Protein AF-A0A9D3UXB5-F1 (afdb_monomer)

InterPro domains:
  IPR025452 Domain of unknown function DUF4218 [PF13960] (138-201)

Mean predicted aligned error: 5.41 Å

Nearest PDB structures (foldseek):
  5vpn-assembly2_E  TM=5.772E-01  e=2.869E+00  Escherichia coli K-1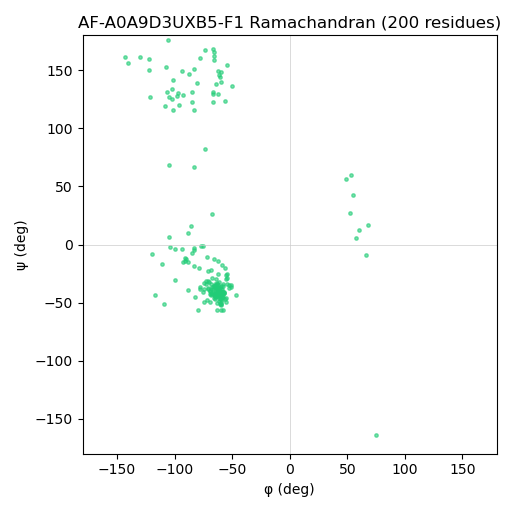2

pLDDT: mean 87.91, std 8.34, range [36.38, 96.06]

Solvent-accessible surface area (backbone atoms only — not comparable to full-atom values): 11378 Å² total; per-residue (Å²): 100,69,42,61,35,49,40,38,50,43,51,52,18,34,31,59,62,35,87,96,46,40,34,83,44,72,65,47,24,48,51,32,50,76,70,72,45,65,75,80,47,34,60,40,77,42,98,82,77,45,78,46,73,51,85,51,83,66,52,48,53,75,67,33,37,50,52,30,41,46,51,50,39,73,57,82,73,63,85,92,71,64,72,75,55,34,82,28,46,37,76,90,77,49,44,78,45,91,72,52,64,64,47,30,50,50,32,44,49,62,41,48,53,62,36,40,64,88,40,54,46,70,72,60,48,53,46,49,41,51,51,15,52,46,52,44,56,51,59,25,90,71,74,54,67,74,56,32,54,54,42,33,54,49,36,47,54,43,51,57,54,43,64,75,72,51,54,76,65,58,64,41,73,56,52,60,50,55,50,50,45,30,58,49,33,65,76,69,41,44,39,74,83,76,26,62,59,79,69,62,71,110

Sequence (202 aa):
MRIEKNVCKNIIGTILNVDRKLKDNLQSRLDLVDMGIRRDLHSQVLPNRKYRLPPSIFAMSKKEKDVFCTVLKDRKVPDAYASNISHCVSLKDRRLYSLKSHDYYILMQDLLPVALRCCMSKKVMSCIIELSNIMKAICGKVLNVEELEKVQDRATLTLCNLEKIFPPSFFTIMVHLLIHLPHEAKLGGPIFYQWMYHIERC

Radius of gyration: 17.79 Å; Cα contacts (8 Å, |Δi|>4): 257; chains: 1; bounding box: 45×31×53 Å

Secondary structure (DSSP, 8-state):
--HHHHHHHHHHHHHTT-TTT-S--HHHHHHHHHTT--GGGPPEEPTTS-EEPPPPTTPPPHHHHHHHHHHHHH----TTTS--GGGGEETTTTEE-S--HHHHHHIIIIIHHHHHTTTS-HHHHHHHHHHHHHHHHHT-SS--HHHHHHHHHHHHHHHHHHTTTS-GGG--HHHHGGGGHHHHHHHH--GGGTSGGGTTT-

Structure (mmCIF, N/CA/C/O backbone):
data_AF-A0A9D3UXB5-F1
#
_entry.id   AF-A0A9D3UXB5-F1
#
loop_
_atom_site.group_PDB
_atom_site.id
_atom_site.type_symbol
_atom_site.label_atom_id
_atom_site.label_alt_id
_atom_site.label_comp_id
_atom_site.label_asym_id
_atom_site.label_entity_id
_atom_site.label_seq_id
_atom_site.pdbx_PDB_ins_code
_atom_site.Cartn_x
_atom_site.Cartn_y
_atom_site.Cartn_z
_atom_site.occupancy
_atom_site.B_iso_or_equiv
_atom_site.auth_seq_id
_atom_site.auth_comp_id
_atom_site.auth_asym_id
_atom_site.auth_atom_id
_atom_site.pdbx_PDB_model_num
ATOM 1 N N . MET A 1 1 ? -4.586 -8.772 13.911 1.00 59.69 1 MET A N 1
ATOM 2 C CA . MET A 1 1 ? -4.555 -9.707 12.769 1.00 59.69 1 MET A CA 1
ATOM 3 C C . MET A 1 1 ? -3.461 -9.294 11.785 1.00 59.69 1 MET A C 1
ATOM 5 O O . MET A 1 1 ? -3.275 -8.108 11.560 1.00 59.69 1 MET A O 1
ATOM 9 N N . ARG A 1 2 ? -2.705 -10.237 11.198 1.00 73.81 2 ARG A N 1
ATOM 10 C CA . ARG A 1 2 ? -1.572 -9.931 10.288 1.00 73.81 2 ARG A CA 1
ATOM 11 C C . ARG A 1 2 ? -1.992 -9.479 8.875 1.00 73.81 2 ARG A C 1
ATOM 13 O O . ARG A 1 2 ? -1.113 -9.194 8.065 1.00 73.81 2 ARG A O 1
ATOM 20 N N . ILE A 1 3 ? -3.293 -9.415 8.574 1.00 85.75 3 ILE A N 1
ATOM 21 C CA . ILE A 1 3 ? -3.820 -9.117 7.232 1.00 85.75 3 ILE A CA 1
ATOM 22 C C . ILE A 1 3 ? -3.416 -7.716 6.774 1.00 85.75 3 ILE A C 1
ATOM 24 O O . ILE A 1 3 ? -2.723 -7.603 5.769 1.00 85.75 3 ILE A O 1
ATOM 28 N N . GLU A 1 4 ? -3.746 -6.669 7.534 1.00 85.88 4 GLU A N 1
ATOM 29 C CA . GLU A 1 4 ? -3.418 -5.277 7.183 1.00 85.88 4 GLU A CA 1
ATOM 30 C C . GLU A 1 4 ? -1.919 -5.088 6.935 1.00 85.88 4 GLU A C 1
ATOM 32 O O . GLU A 1 4 ? -1.500 -4.552 5.909 1.00 85.88 4 GLU A O 1
ATOM 37 N N . LYS A 1 5 ? -1.095 -5.632 7.835 1.00 88.81 5 LYS A N 1
ATOM 38 C CA . LYS A 1 5 ? 0.362 -5.655 7.688 1.00 88.81 5 LYS A CA 1
ATOM 39 C C . LYS A 1 5 ? 0.791 -6.319 6.383 1.00 88.81 5 LYS A C 1
ATOM 41 O O . LYS A 1 5 ? 1.664 -5.796 5.693 1.00 88.81 5 LYS A O 1
ATOM 46 N N . ASN A 1 6 ? 0.229 -7.480 6.057 1.00 90.25 6 ASN A N 1
ATOM 47 C CA . ASN A 1 6 ? 0.581 -8.223 4.851 1.00 90.25 6 ASN A CA 1
ATOM 48 C C . ASN A 1 6 ? 0.135 -7.485 3.586 1.00 90.25 6 ASN A C 1
ATOM 50 O O . ASN A 1 6 ? 0.925 -7.382 2.651 1.00 90.25 6 ASN A O 1
ATOM 54 N N . VAL A 1 7 ? -1.070 -6.916 3.580 1.00 91.94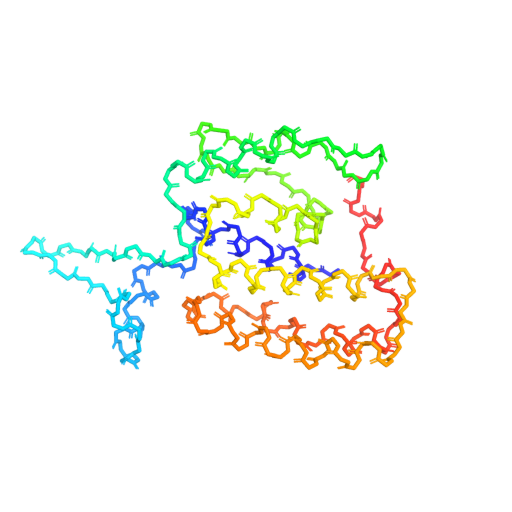 7 VAL A N 1
ATOM 55 C CA . VAL A 1 7 ? -1.599 -6.094 2.483 1.00 91.94 7 VAL A CA 1
ATOM 56 C C . VAL A 1 7 ? -0.720 -4.865 2.266 1.00 91.94 7 VAL A C 1
ATOM 58 O O . VAL A 1 7 ? -0.232 -4.650 1.158 1.00 91.94 7 VAL A O 1
ATOM 61 N N . CYS A 1 8 ? -0.423 -4.107 3.324 1.00 92.31 8 CYS A N 1
ATOM 62 C CA . CYS A 1 8 ? 0.425 -2.919 3.243 1.00 92.31 8 CYS A CA 1
ATOM 63 C C . CYS A 1 8 ? 1.844 -3.272 2.761 1.00 92.31 8 CYS A C 1
ATOM 65 O O . CYS A 1 8 ? 2.379 -2.631 1.855 1.00 92.31 8 CYS A O 1
ATOM 67 N N . LYS A 1 9 ? 2.439 -4.357 3.283 1.00 91.06 9 LYS A N 1
ATOM 68 C CA . LYS A 1 9 ? 3.722 -4.893 2.791 1.00 91.06 9 LYS A CA 1
ATOM 69 C C . LYS A 1 9 ? 3.682 -5.238 1.308 1.00 91.06 9 LYS A C 1
ATOM 71 O O . LYS A 1 9 ? 4.661 -4.984 0.610 1.00 91.06 9 LYS A O 1
ATOM 76 N N . ASN A 1 10 ? 2.587 -5.833 0.848 1.00 91.88 10 ASN A N 1
ATOM 77 C CA . ASN A 1 10 ? 2.415 -6.255 -0.534 1.00 91.88 10 ASN A CA 1
ATOM 78 C C . ASN A 1 10 ? 2.301 -5.050 -1.479 1.00 91.88 10 ASN A C 1
ATOM 80 O O . ASN A 1 10 ? 2.974 -5.007 -2.510 1.00 91.88 10 ASN A O 1
ATOM 84 N N . ILE A 1 11 ? 1.529 -4.031 -1.081 1.00 92.44 11 ILE A N 1
ATOM 85 C CA . ILE A 1 11 ? 1.421 -2.751 -1.794 1.00 92.44 11 ILE A CA 1
ATOM 86 C C . ILE A 1 11 ? 2.795 -2.091 -1.883 1.00 92.44 11 ILE A C 1
ATOM 88 O O . ILE A 1 11 ? 3.290 -1.869 -2.985 1.00 92.44 11 ILE A O 1
ATOM 92 N N . ILE A 1 12 ? 3.455 -1.862 -0.742 1.00 91.88 12 ILE A N 1
ATOM 93 C CA . ILE A 1 12 ? 4.769 -1.206 -0.674 1.00 91.88 12 ILE A CA 1
ATOM 94 C C . ILE A 1 12 ? 5.813 -1.978 -1.491 1.00 91.88 12 ILE A C 1
ATOM 96 O O . ILE A 1 12 ? 6.560 -1.378 -2.261 1.00 91.88 12 ILE A O 1
ATOM 100 N N . GLY A 1 13 ? 5.859 -3.307 -1.358 1.00 90.69 13 GLY A N 1
ATOM 101 C CA . GLY A 1 13 ? 6.790 -4.161 -2.099 1.00 90.69 13 GLY A CA 1
ATOM 102 C C . GLY A 1 13 ? 6.599 -4.078 -3.613 1.00 90.69 13 GLY A C 1
ATOM 103 O O . GLY A 1 13 ? 7.585 -4.055 -4.352 1.00 90.69 13 GLY A O 1
ATOM 104 N N . THR A 1 14 ? 5.346 -3.970 -4.059 1.00 90.31 14 THR A N 1
ATOM 105 C CA . THR A 1 14 ? 4.985 -3.864 -5.476 1.00 90.31 14 THR A CA 1
ATOM 106 C C . THR A 1 14 ? 5.297 -2.474 -6.035 1.00 90.31 14 THR A C 1
ATOM 108 O O . THR A 1 14 ? 5.994 -2.375 -7.041 1.00 90.31 14 THR A O 1
ATOM 111 N N . ILE A 1 15 ? 4.885 -1.392 -5.365 1.00 90.50 15 ILE A N 1
ATOM 112 C CA . ILE A 1 15 ? 5.072 -0.018 -5.876 1.00 90.50 15 ILE A CA 1
ATOM 113 C C . ILE A 1 15 ? 6.532 0.462 -5.813 1.00 90.50 15 ILE A C 1
ATOM 115 O O . ILE A 1 15 ? 6.993 1.184 -6.700 1.00 90.50 15 ILE A O 1
ATOM 119 N N . LEU A 1 16 ? 7.296 0.035 -4.795 1.00 88.25 16 LEU A N 1
ATOM 120 C CA . LEU A 1 16 ? 8.728 0.340 -4.673 1.00 88.25 16 LEU A CA 1
ATOM 121 C C . LEU A 1 16 ? 9.611 -0.613 -5.485 1.00 88.25 16 LEU A C 1
ATOM 123 O O . LEU A 1 16 ? 10.822 -0.389 -5.550 1.00 88.25 16 LEU A O 1
ATOM 127 N N . ASN A 1 17 ? 9.038 -1.639 -6.119 1.00 83.62 17 ASN A N 1
ATOM 128 C CA . ASN A 1 17 ? 9.766 -2.678 -6.846 1.00 83.62 17 ASN A CA 1
ATOM 129 C C . ASN A 1 17 ? 10.930 -3.251 -6.008 1.00 83.62 17 ASN A C 1
ATOM 131 O O . ASN A 1 17 ? 12.107 -3.130 -6.359 1.00 83.62 17 ASN A O 1
ATOM 135 N N . VAL A 1 18 ? 10.601 -3.760 -4.817 1.00 79.94 18 VAL A N 1
ATOM 136 C CA . VAL A 1 18 ? 11.586 -4.330 -3.888 1.00 79.94 18 VAL A CA 1
ATOM 137 C C . VAL A 1 18 ? 11.831 -5.785 -4.254 1.00 79.94 18 VAL A C 1
ATOM 139 O O . VAL A 1 18 ? 10.896 -6.588 -4.233 1.00 79.94 18 VAL A O 1
ATOM 142 N N . ASP A 1 19 ? 13.089 -6.131 -4.524 1.00 65.00 19 ASP A N 1
ATOM 143 C CA . ASP A 1 19 ? 13.489 -7.494 -4.888 1.00 65.00 19 ASP A CA 1
ATOM 144 C C . ASP A 1 19 ? 12.930 -8.526 -3.902 1.00 65.00 19 ASP A C 1
ATOM 146 O O . ASP A 1 19 ? 12.939 -8.320 -2.685 1.00 65.00 19 ASP A O 1
ATOM 150 N N . ARG A 1 20 ? 12.416 -9.640 -4.443 1.00 69.00 20 ARG A N 1
ATOM 151 C CA . ARG A 1 20 ? 11.744 -10.744 -3.722 1.00 69.00 20 ARG A CA 1
ATOM 152 C C . ARG A 1 20 ? 10.400 -10.408 -3.058 1.00 69.00 20 ARG A C 1
ATOM 154 O O . ARG A 1 20 ? 9.725 -11.322 -2.597 1.00 69.00 20 ARG A O 1
ATOM 161 N N . LYS A 1 21 ? 9.992 -9.137 -3.004 1.00 75.44 21 LYS A N 1
ATOM 162 C CA . LYS A 1 21 ? 8.686 -8.705 -2.463 1.00 75.44 21 LYS A CA 1
ATOM 163 C C . LYS A 1 21 ? 7.740 -8.167 -3.532 1.00 75.44 21 LYS A C 1
ATOM 165 O O . LYS A 1 21 ? 6.545 -8.058 -3.270 1.00 75.44 21 LYS A O 1
ATOM 170 N N . LEU A 1 22 ? 8.263 -7.831 -4.708 1.00 82.69 22 LEU A N 1
ATOM 171 C CA . LEU A 1 22 ? 7.463 -7.390 -5.838 1.00 82.69 22 LEU A CA 1
ATOM 172 C C . LEU A 1 22 ? 6.535 -8.510 -6.327 1.00 82.69 22 LEU A C 1
ATOM 174 O O . LEU A 1 22 ? 6.928 -9.673 -6.437 1.00 82.69 22 LEU A O 1
ATOM 178 N N . LYS A 1 23 ? 5.294 -8.146 -6.637 1.00 86.31 23 LYS A N 1
ATOM 179 C CA . LYS A 1 23 ? 4.338 -9.050 -7.286 1.00 86.31 23 LYS A CA 1
ATOM 180 C C . LYS A 1 23 ? 4.336 -8.908 -8.801 1.00 86.31 23 LYS A C 1
ATOM 182 O O . LYS A 1 23 ? 3.688 -9.681 -9.486 1.00 86.31 23 LYS A O 1
ATOM 187 N N . ASP A 1 24 ? 5.100 -7.968 -9.331 1.00 86.94 24 ASP A N 1
ATOM 188 C CA . ASP A 1 24 ? 5.181 -7.680 -10.756 1.00 86.94 24 ASP A CA 1
ATOM 189 C C . ASP A 1 24 ? 6.483 -8.211 -11.380 1.00 86.94 24 ASP A C 1
ATOM 191 O O . ASP A 1 24 ? 7.398 -7.451 -11.688 1.00 86.94 24 ASP A O 1
ATOM 195 N N . ASN A 1 25 ? 6.620 -9.536 -11.449 1.00 89.19 25 ASN A N 1
ATOM 196 C CA . ASN A 1 25 ? 7.833 -10.214 -11.907 1.00 89.19 25 ASN A CA 1
ATOM 197 C C . ASN A 1 25 ? 7.647 -10.795 -13.319 1.00 89.19 25 ASN A C 1
ATOM 199 O O . ASN A 1 25 ? 6.571 -10.716 -13.901 1.00 89.19 25 ASN A O 1
ATOM 203 N N . LEU A 1 26 ? 8.703 -11.380 -13.895 1.00 89.19 26 LEU A N 1
ATOM 204 C CA . LEU A 1 26 ? 8.612 -11.956 -15.241 1.00 89.19 26 LEU A CA 1
ATOM 205 C C . LEU A 1 26 ? 7.504 -13.013 -15.340 1.00 89.19 26 LEU A C 1
ATOM 207 O O . LEU A 1 26 ? 6.755 -12.987 -16.308 1.00 89.19 26 LEU A O 1
ATOM 211 N N . GLN A 1 27 ? 7.367 -13.883 -14.335 1.00 90.12 27 GLN A N 1
ATOM 212 C CA . GLN A 1 27 ? 6.334 -14.918 -14.334 1.00 90.12 27 GLN A CA 1
ATOM 213 C C . GLN A 1 27 ? 4.937 -14.300 -14.376 1.00 90.12 27 GLN A C 1
ATOM 215 O O . GLN A 1 27 ? 4.159 -14.635 -15.256 1.00 90.12 27 GLN A O 1
ATOM 220 N N . SER A 1 28 ? 4.654 -13.314 -13.521 1.00 90.38 28 SER A N 1
ATOM 221 C CA . SER A 1 28 ? 3.346 -12.663 -13.524 1.00 90.38 28 SER A CA 1
ATOM 222 C C . SER A 1 28 ? 3.063 -11.922 -14.829 1.00 90.38 28 SER A C 1
ATOM 224 O O . SER A 1 28 ? 1.910 -11.826 -15.232 1.00 90.38 28 SER A O 1
ATOM 226 N N . ARG A 1 29 ? 4.091 -11.420 -15.527 1.00 91.38 29 ARG A N 1
ATOM 227 C CA . ARG A 1 29 ? 3.944 -10.820 -16.863 1.00 91.38 29 ARG A CA 1
ATOM 228 C C . ARG A 1 29 ? 3.722 -11.861 -17.963 1.00 91.38 29 ARG A C 1
ATOM 230 O O . ARG A 1 29 ? 3.004 -11.550 -18.907 1.00 91.38 29 ARG A O 1
ATOM 237 N N . LEU A 1 30 ? 4.298 -13.058 -17.848 1.00 91.06 30 LEU A N 1
ATOM 238 C CA . LEU A 1 30 ? 4.018 -14.183 -18.746 1.00 91.06 30 LEU A CA 1
ATOM 239 C C . LEU A 1 30 ? 2.598 -14.715 -18.537 1.00 91.06 30 LEU A C 1
ATOM 241 O O . LEU A 1 30 ? 1.899 -14.945 -19.517 1.00 91.06 30 LEU A O 1
ATOM 245 N N . ASP A 1 31 ? 2.134 -14.795 -17.289 1.00 93.00 31 ASP A N 1
ATOM 246 C CA . ASP A 1 31 ? 0.754 -15.180 -16.979 1.00 93.00 31 ASP A CA 1
ATOM 247 C C . ASP A 1 31 ? -0.246 -14.196 -17.627 1.00 93.00 31 ASP A C 1
ATOM 249 O O . ASP A 1 31 ? -1.262 -14.605 -18.179 1.00 93.00 31 ASP A O 1
ATOM 253 N N . LEU A 1 32 ? 0.059 -12.887 -17.657 1.00 92.44 32 LEU A N 1
ATOM 254 C CA . LEU A 1 32 ? -0.770 -11.900 -18.376 1.00 92.44 32 LEU A CA 1
ATOM 255 C C . LEU A 1 32 ? -0.821 -12.145 -19.895 1.00 92.44 32 LEU A C 1
ATOM 257 O O . LEU A 1 32 ? -1.838 -11.835 -20.523 1.00 92.44 32 LEU A O 1
ATOM 261 N N . VAL A 1 33 ? 0.266 -12.654 -20.486 1.00 92.38 33 VAL A N 1
ATOM 262 C CA . VAL A 1 33 ? 0.322 -13.017 -21.912 1.00 92.38 33 VAL A CA 1
ATOM 263 C C . VAL A 1 33 ? -0.554 -14.235 -22.172 1.00 92.38 33 VAL A C 1
ATOM 265 O O . VAL A 1 33 ? -1.393 -14.179 -23.068 1.00 92.38 33 VAL A O 1
ATOM 268 N N . ASP A 1 34 ? -0.400 -15.283 -21.362 1.00 93.44 34 ASP A N 1
ATOM 269 C CA . ASP A 1 34 ? -1.170 -16.529 -21.458 1.00 93.44 34 ASP A CA 1
ATOM 270 C C . ASP A 1 34 ? -2.679 -16.281 -21.300 1.00 93.44 34 ASP A C 1
ATOM 272 O O . ASP A 1 34 ? -3.491 -16.725 -22.108 1.00 93.44 34 ASP A O 1
ATOM 276 N N . MET A 1 35 ? -3.055 -15.437 -20.336 1.00 92.50 35 MET A N 1
ATOM 277 C CA . MET A 1 35 ? -4.444 -15.025 -20.114 1.00 92.50 35 MET A CA 1
ATOM 278 C C . MET A 1 35 ? -4.990 -14.063 -21.187 1.00 92.50 35 MET A C 1
ATOM 280 O O . MET A 1 35 ? -6.180 -13.750 -21.180 1.00 92.50 35 MET A O 1
ATOM 284 N N . GLY A 1 36 ? -4.149 -13.522 -22.075 1.00 92.12 36 GLY A N 1
ATOM 285 C CA . GLY A 1 36 ? -4.571 -12.599 -23.135 1.00 92.12 36 GLY A CA 1
ATOM 286 C C . GLY A 1 36 ? -5.063 -11.223 -22.655 1.00 92.12 36 GLY A C 1
ATOM 287 O O . GLY A 1 36 ? -5.693 -10.491 -23.425 1.00 92.12 36 GLY A O 1
ATOM 288 N N . ILE A 1 37 ? -4.767 -10.834 -21.410 1.00 91.75 37 ILE A N 1
ATOM 289 C CA . ILE A 1 37 ? -5.222 -9.577 -20.788 1.00 91.75 37 ILE A CA 1
ATOM 290 C C . ILE A 1 37 ? -4.074 -8.569 -20.641 1.00 91.75 37 ILE A C 1
ATOM 292 O O . ILE A 1 37 ? -2.921 -8.949 -20.485 1.00 91.75 37 ILE A O 1
ATOM 296 N N . ARG A 1 38 ? -4.386 -7.263 -20.640 1.00 88.56 38 ARG A N 1
ATOM 297 C CA . ARG A 1 38 ? -3.420 -6.166 -20.376 1.00 88.56 38 ARG A CA 1
ATOM 298 C C . ARG A 1 38 ? -2.169 -6.205 -21.259 1.00 88.56 38 ARG A C 1
ATOM 300 O O . ARG A 1 38 ? -1.035 -6.292 -20.783 1.00 88.56 38 ARG A O 1
ATOM 307 N N . ARG A 1 39 ? -2.401 -6.118 -22.569 1.00 88.50 39 ARG A N 1
ATOM 308 C CA . ARG A 1 39 ? -1.361 -6.159 -23.612 1.00 88.50 39 ARG A CA 1
ATOM 309 C C . ARG A 1 39 ? -0.259 -5.113 -23.415 1.00 88.50 39 ARG A C 1
ATOM 311 O O . ARG A 1 39 ? 0.885 -5.344 -23.785 1.00 88.50 39 ARG A O 1
ATOM 318 N N . ASP A 1 40 ? -0.587 -3.989 -22.787 1.00 89.25 40 ASP A N 1
ATOM 319 C CA . ASP A 1 40 ? 0.337 -2.919 -22.405 1.00 89.25 40 ASP A CA 1
ATOM 320 C C . ASP A 1 40 ? 1.421 -3.365 -21.407 1.00 89.25 40 ASP A C 1
ATOM 322 O O . ASP A 1 40 ? 2.514 -2.798 -21.383 1.00 89.25 40 ASP A O 1
ATOM 326 N N . LEU A 1 41 ? 1.151 -4.407 -20.615 1.00 90.56 41 LEU A N 1
ATOM 327 C CA . LEU A 1 41 ? 2.083 -4.962 -19.635 1.00 90.56 41 LEU A CA 1
ATOM 328 C C . LEU A 1 41 ? 2.812 -6.218 -20.131 1.00 90.56 41 LEU A C 1
ATOM 330 O O . LEU A 1 41 ? 3.678 -6.721 -19.415 1.00 90.56 41 LEU A O 1
ATOM 334 N N . HIS A 1 42 ? 2.515 -6.734 -21.322 1.00 91.88 42 HIS A N 1
ATOM 335 C CA . HIS A 1 42 ? 3.119 -7.975 -21.819 1.00 91.88 42 HIS A CA 1
ATOM 336 C C . HIS A 1 42 ? 4.647 -7.884 -21.911 1.00 91.88 42 HIS A C 1
ATOM 338 O O . HIS A 1 42 ? 5.214 -6.861 -22.304 1.00 91.88 42 HIS A O 1
ATOM 344 N N . SER A 1 43 ? 5.334 -8.964 -21.530 1.00 89.25 43 SER A N 1
ATOM 345 C CA . SER A 1 43 ? 6.792 -9.033 -21.639 1.00 89.25 43 SER A CA 1
ATOM 346 C C . SER A 1 43 ? 7.221 -9.033 -23.105 1.00 89.25 43 SER A C 1
ATOM 348 O O . SER A 1 43 ? 6.721 -9.826 -23.898 1.00 89.25 43 SER A O 1
ATOM 350 N N . GLN A 1 44 ? 8.186 -8.186 -23.456 1.00 87.38 44 GLN A N 1
ATOM 351 C CA . GLN A 1 44 ? 8.725 -8.096 -24.813 1.00 87.38 44 GLN A CA 1
ATOM 352 C C . GLN A 1 44 ? 10.017 -8.905 -24.914 1.00 87.38 44 GLN A C 1
ATOM 354 O O . GLN A 1 44 ? 10.938 -8.703 -24.119 1.00 87.38 44 GLN A O 1
ATOM 359 N N . VAL A 1 45 ? 10.107 -9.796 -25.900 1.00 86.19 45 VAL A N 1
ATOM 360 C CA . VAL A 1 45 ? 11.348 -10.517 -26.206 1.00 86.19 45 VAL A CA 1
ATOM 361 C C . VAL A 1 45 ? 12.216 -9.621 -27.084 1.00 86.19 45 VAL A C 1
ATOM 363 O O . VAL A 1 45 ? 11.833 -9.258 -28.193 1.00 86.19 45 VAL A O 1
ATOM 366 N N . LEU A 1 46 ? 13.379 -9.225 -26.573 1.00 85.81 46 LEU A N 1
ATOM 367 C CA . LEU A 1 46 ? 14.363 -8.454 -27.327 1.00 85.81 46 LEU A CA 1
ATOM 368 C C . LEU A 1 46 ? 15.144 -9.365 -28.296 1.00 85.81 46 LEU A C 1
ATOM 370 O O . LEU A 1 46 ? 15.243 -10.572 -28.055 1.00 85.81 46 LEU A O 1
ATOM 374 N N . PRO A 1 47 ? 15.799 -8.804 -29.335 1.00 81.19 47 PRO A N 1
ATOM 375 C CA . PRO A 1 47 ? 16.598 -9.578 -30.297 1.00 81.19 47 PRO A CA 1
ATOM 376 C C . PRO A 1 47 ? 17.690 -10.451 -29.656 1.00 81.19 47 PRO A C 1
ATOM 378 O O . PRO A 1 47 ? 18.079 -11.480 -30.195 1.00 81.19 47 PRO A O 1
ATOM 381 N N . ASN A 1 48 ? 18.159 -10.071 -28.465 1.00 84.88 48 ASN A N 1
ATOM 382 C CA . ASN A 1 48 ? 19.161 -10.796 -27.683 1.00 84.88 48 ASN A CA 1
ATOM 383 C C . ASN A 1 48 ? 18.577 -11.909 -26.784 1.00 84.88 48 ASN A C 1
ATOM 385 O O . ASN A 1 48 ? 19.254 -12.345 -25.853 1.00 84.88 48 ASN A O 1
ATOM 389 N N . ARG A 1 49 ? 17.324 -12.333 -27.010 1.00 81.19 49 ARG A N 1
ATOM 390 C CA . ARG A 1 49 ? 16.574 -13.309 -26.191 1.00 81.19 49 ARG A CA 1
ATOM 391 C C . ARG A 1 49 ? 16.360 -12.900 -24.726 1.00 81.19 49 ARG A C 1
ATOM 393 O O . ARG A 1 49 ? 15.947 -13.727 -23.917 1.00 81.19 49 ARG A O 1
ATOM 400 N N . LYS A 1 50 ? 16.614 -11.639 -24.355 1.00 84.44 50 LYS A N 1
ATOM 401 C CA . LYS A 1 50 ? 16.271 -11.119 -23.022 1.00 84.44 50 LYS A CA 1
ATOM 402 C C . LYS A 1 50 ? 14.845 -10.581 -23.011 1.00 84.44 50 LYS A C 1
ATOM 404 O O . LYS A 1 50 ? 14.384 -9.994 -23.987 1.00 84.44 50 LYS A O 1
ATOM 409 N N . TYR A 1 51 ? 14.177 -10.722 -21.873 1.00 84.50 51 TYR A N 1
ATOM 410 C CA . TYR A 1 51 ? 12.863 -10.130 -21.648 1.00 84.50 51 TYR A CA 1
ATOM 411 C C . TYR A 1 51 ? 12.996 -8.681 -21.179 1.00 84.50 51 TYR A C 1
ATOM 413 O O . TYR A 1 51 ? 13.731 -8.381 -20.236 1.00 84.50 51 TYR A O 1
ATOM 421 N N . ARG A 1 52 ? 12.247 -7.781 -21.814 1.00 85.69 52 ARG A N 1
ATOM 422 C CA . ARG A 1 52 ? 12.012 -6.415 -21.348 1.00 85.69 52 ARG A CA 1
ATOM 423 C C . ARG A 1 52 ? 10.599 -6.327 -20.787 1.00 85.69 52 ARG A C 1
ATOM 425 O O . ARG A 1 52 ? 9.638 -6.667 -21.470 1.00 85.69 52 ARG A O 1
ATOM 432 N N . LEU A 1 53 ? 10.479 -5.832 -19.558 1.00 87.69 53 LEU A N 1
ATOM 433 C CA . LEU A 1 53 ? 9.188 -5.573 -18.926 1.00 87.69 53 LEU A CA 1
ATOM 434 C C . LEU A 1 53 ? 8.809 -4.098 -19.122 1.00 87.69 53 LEU A C 1
ATOM 436 O O . LEU A 1 53 ? 9.563 -3.224 -18.680 1.00 87.69 53 LEU A O 1
ATOM 440 N N . PRO A 1 54 ? 7.678 -3.792 -19.783 1.00 87.50 54 PRO A N 1
ATOM 441 C CA . PRO A 1 54 ? 7.166 -2.430 -19.853 1.00 87.50 54 PRO A CA 1
ATOM 442 C C . PRO A 1 54 ? 6.860 -1.875 -18.452 1.00 87.50 54 PRO A C 1
ATOM 444 O O . PRO A 1 54 ? 6.404 -2.633 -17.581 1.00 87.50 54 PRO A O 1
ATOM 447 N N . PRO A 1 55 ? 7.085 -0.570 -18.213 1.00 86.00 55 PRO A N 1
ATOM 448 C CA . PRO A 1 55 ? 6.772 0.048 -16.931 1.00 86.00 55 PRO A CA 1
ATOM 449 C C . PRO A 1 55 ? 5.266 -0.026 -16.661 1.00 86.00 55 PRO A C 1
ATOM 451 O O . PRO A 1 55 ? 4.453 0.341 -17.504 1.00 86.00 55 PRO A O 1
ATOM 454 N N . SER A 1 56 ? 4.894 -0.501 -15.476 1.00 88.81 56 SER A N 1
ATOM 455 C CA . SER A 1 56 ? 3.501 -0.536 -15.032 1.00 88.81 56 SER A CA 1
ATOM 456 C C . SER A 1 56 ? 3.060 0.803 -14.449 1.00 88.81 56 SER A C 1
ATOM 458 O O . SER A 1 56 ? 3.843 1.470 -13.775 1.00 88.81 56 SER A O 1
ATOM 460 N N . ILE A 1 57 ? 1.769 1.125 -14.563 1.00 89.19 57 ILE A N 1
ATOM 461 C CA . ILE A 1 57 ? 1.156 2.342 -13.992 1.00 89.19 57 ILE A CA 1
ATOM 462 C C . ILE A 1 57 ? 1.290 2.476 -12.465 1.00 89.19 57 ILE A C 1
ATOM 464 O O . ILE A 1 57 ? 1.056 3.553 -11.916 1.00 89.19 57 ILE A O 1
ATOM 468 N N . PHE A 1 58 ? 1.603 1.373 -11.780 1.00 88.88 58 PHE A N 1
ATOM 469 C CA . PHE A 1 58 ? 1.757 1.298 -10.330 1.00 88.88 58 PHE A CA 1
ATOM 470 C C . PHE A 1 58 ? 3.223 1.224 -9.871 1.00 88.88 58 PHE A C 1
ATOM 472 O O . PHE A 1 58 ? 3.474 1.177 -8.670 1.00 88.88 58 PHE A O 1
ATOM 479 N N . ALA A 1 59 ? 4.196 1.197 -10.788 1.00 88.38 59 ALA A N 1
ATOM 480 C CA . ALA A 1 59 ? 5.611 1.187 -10.426 1.00 88.38 59 ALA A CA 1
ATOM 481 C C . ALA A 1 59 ? 6.152 2.617 -10.394 1.00 88.38 59 ALA A C 1
ATOM 483 O O . ALA A 1 59 ? 6.015 3.353 -11.367 1.00 88.38 59 ALA A O 1
ATOM 484 N N . MET A 1 60 ? 6.810 2.990 -9.296 1.00 90.00 60 MET A N 1
ATOM 485 C CA . MET A 1 60 ? 7.421 4.312 -9.172 1.00 90.00 60 MET A CA 1
ATOM 486 C C . MET A 1 60 ? 8.782 4.374 -9.875 1.00 90.00 60 MET A C 1
ATOM 488 O O . MET A 1 60 ? 9.622 3.472 -9.756 1.00 90.00 60 MET A O 1
ATOM 492 N N . SER A 1 61 ? 9.035 5.483 -10.560 1.00 90.50 61 SER A N 1
ATOM 493 C CA . SER A 1 61 ? 10.353 5.885 -11.045 1.00 90.50 61 SER A CA 1
ATOM 494 C C . SER A 1 61 ? 11.304 6.190 -9.883 1.00 90.50 61 SER A C 1
ATOM 496 O O . SER A 1 61 ? 10.895 6.367 -8.737 1.00 90.50 61 SER A O 1
ATOM 498 N N . LYS A 1 62 ? 12.611 6.288 -10.156 1.00 90.69 62 LYS A N 1
ATOM 499 C CA . LYS A 1 62 ? 13.603 6.612 -9.112 1.00 90.69 62 LYS A CA 1
ATOM 500 C C . LYS A 1 62 ? 13.295 7.942 -8.407 1.00 90.69 62 LYS A C 1
ATOM 502 O O . LYS A 1 62 ? 13.382 7.991 -7.188 1.00 90.69 62 LYS A O 1
ATOM 507 N N . LYS A 1 63 ? 12.877 8.965 -9.163 1.00 91.31 63 LYS A N 1
ATOM 508 C CA . LYS A 1 63 ? 12.517 10.287 -8.625 1.00 91.31 63 LYS A CA 1
ATOM 509 C C . LYS A 1 63 ? 11.282 10.213 -7.724 1.00 91.31 63 LYS A C 1
ATOM 511 O O . LYS A 1 63 ? 11.297 10.759 -6.631 1.00 91.31 63 LYS A O 1
ATOM 516 N N . GLU A 1 64 ? 10.245 9.492 -8.148 1.00 92.75 64 GLU A N 1
ATOM 517 C CA . GLU A 1 64 ? 9.027 9.305 -7.345 1.00 92.75 64 GLU A CA 1
ATOM 518 C C . GLU A 1 64 ? 9.315 8.526 -6.055 1.00 92.75 64 GLU A C 1
ATOM 520 O O . GLU A 1 64 ? 8.797 8.875 -5.000 1.00 92.75 64 GLU A O 1
ATOM 525 N N . LYS A 1 65 ? 10.211 7.529 -6.097 1.00 92.81 65 LYS A N 1
ATOM 526 C CA . LYS A 1 65 ? 10.668 6.835 -4.884 1.00 92.81 65 LYS A CA 1
ATOM 527 C C . LYS A 1 65 ? 11.408 7.767 -3.920 1.00 92.81 65 LYS A C 1
ATOM 529 O O . LYS A 1 65 ? 11.201 7.664 -2.715 1.00 92.81 65 LYS A O 1
ATOM 534 N N . ASP A 1 66 ? 12.248 8.664 -4.439 1.00 92.88 66 ASP A N 1
ATOM 535 C CA . ASP A 1 66 ? 12.976 9.645 -3.624 1.00 92.88 66 ASP A CA 1
ATOM 536 C C . ASP A 1 66 ? 12.002 10.616 -2.933 1.00 92.88 66 ASP A C 1
ATOM 538 O O . ASP A 1 66 ? 12.137 10.870 -1.735 1.00 92.88 66 ASP A O 1
ATOM 542 N N . VAL A 1 67 ? 10.965 11.079 -3.643 1.00 94.00 67 VAL A N 1
ATOM 543 C CA . VAL A 1 67 ? 9.886 11.902 -3.065 1.00 94.00 67 VAL A CA 1
ATOM 544 C C . VAL A 1 67 ? 9.110 11.117 -2.006 1.00 94.00 67 VAL A C 1
ATOM 546 O O . VAL A 1 67 ? 8.965 11.591 -0.881 1.00 94.00 67 VAL A O 1
ATOM 549 N N . PHE A 1 68 ? 8.671 9.896 -2.322 1.00 94.00 68 PHE A N 1
ATOM 550 C CA . PHE A 1 68 ? 7.936 9.031 -1.397 1.00 94.00 68 PHE A CA 1
ATOM 551 C C . PHE A 1 68 ? 8.702 8.800 -0.087 1.00 94.00 68 PHE A C 1
ATOM 553 O O . PHE A 1 68 ? 8.153 8.972 1.002 1.00 94.00 68 PHE A O 1
ATOM 560 N N . CYS A 1 69 ? 9.984 8.434 -0.177 1.00 93.62 69 CYS A N 1
ATOM 561 C CA . CYS A 1 69 ? 10.805 8.199 1.004 1.00 93.62 69 CYS A CA 1
ATOM 562 C C . CYS A 1 69 ? 11.078 9.496 1.779 1.00 93.62 69 CYS A C 1
ATOM 564 O O . CYS A 1 69 ? 11.048 9.468 3.005 1.00 93.62 69 CYS A O 1
ATOM 566 N N . THR A 1 70 ? 11.291 10.627 1.102 1.00 93.75 70 THR A N 1
ATOM 567 C CA . THR A 1 70 ? 11.468 11.931 1.766 1.00 93.75 70 THR A CA 1
ATOM 568 C C . THR A 1 70 ? 10.229 12.313 2.575 1.00 93.75 70 THR A C 1
ATOM 570 O O . THR A 1 70 ? 10.346 12.599 3.762 1.00 93.75 70 THR A O 1
ATOM 573 N N . VAL A 1 71 ? 9.028 12.187 1.995 1.00 93.25 71 VAL A N 1
ATOM 574 C CA . VAL A 1 71 ? 7.769 12.480 2.705 1.00 93.25 71 VAL A CA 1
ATOM 575 C C . VAL A 1 71 ? 7.622 11.626 3.965 1.00 93.25 71 VAL A C 1
ATOM 577 O O . VAL A 1 71 ? 7.235 12.139 5.010 1.00 93.25 71 VAL A O 1
ATOM 580 N N . LEU A 1 72 ? 7.950 10.332 3.897 1.00 92.31 72 LEU A N 1
ATOM 581 C CA . LEU A 1 72 ? 7.888 9.451 5.067 1.00 92.31 72 LEU A CA 1
ATOM 582 C C . LEU A 1 72 ? 8.971 9.752 6.109 1.00 92.31 72 LEU A C 1
ATOM 584 O O . LEU A 1 72 ? 8.730 9.556 7.300 1.00 92.31 72 LEU A O 1
ATOM 588 N N . LYS A 1 73 ? 10.150 10.202 5.673 1.00 92.25 73 LYS A N 1
ATOM 589 C CA . LYS A 1 73 ? 11.280 10.508 6.553 1.00 92.25 73 LYS A CA 1
ATOM 590 C C . LYS A 1 73 ? 11.084 11.815 7.318 1.00 92.25 73 LYS A C 1
ATOM 592 O O . LYS A 1 73 ? 11.408 11.867 8.500 1.00 92.25 73 LYS A O 1
ATOM 597 N N . ASP A 1 74 ? 10.514 12.822 6.668 1.00 91.44 74 ASP A N 1
ATOM 598 C CA . ASP A 1 74 ? 10.303 14.153 7.250 1.00 91.44 74 ASP A CA 1
ATOM 599 C C . ASP A 1 74 ? 9.007 14.241 8.070 1.00 91.44 74 ASP A C 1
ATOM 601 O O . ASP A 1 74 ? 8.740 15.236 8.750 1.00 91.44 74 ASP A O 1
ATOM 605 N N . ARG A 1 75 ? 8.180 13.190 8.031 1.00 86.50 75 ARG A N 1
ATOM 606 C CA . ARG A 1 75 ? 6.896 13.152 8.724 1.00 86.50 75 ARG A CA 1
ATOM 607 C C . ARG A 1 75 ? 7.085 13.149 10.240 1.00 86.50 75 ARG A C 1
ATOM 609 O O . ARG A 1 75 ? 7.644 12.216 10.811 1.00 86.50 75 ARG A O 1
ATOM 616 N N . LYS A 1 76 ? 6.482 14.135 10.904 1.00 85.25 76 LYS A N 1
ATOM 617 C CA . LYS A 1 76 ? 6.298 14.160 12.360 1.00 85.25 76 LYS A CA 1
ATOM 618 C C . LYS A 1 76 ? 4.870 13.754 12.715 1.00 85.25 76 LYS A C 1
ATOM 620 O O . LYS A 1 76 ? 3.926 14.100 12.007 1.00 85.25 76 LYS A O 1
ATOM 625 N N . VAL A 1 77 ? 4.720 13.002 13.799 1.00 84.56 77 VAL A N 1
ATOM 626 C CA . VAL A 1 77 ? 3.426 12.598 14.369 1.00 84.56 77 VAL A CA 1
ATOM 627 C C . VAL A 1 77 ? 3.320 13.056 15.816 1.00 84.56 77 VAL A C 1
ATOM 629 O O . VAL A 1 77 ? 4.361 13.294 16.430 1.00 84.56 77 VAL A O 1
ATOM 632 N N . PRO A 1 78 ? 2.097 13.158 16.369 1.00 85.81 78 PRO A N 1
ATOM 633 C CA . PRO A 1 78 ? 1.912 13.333 17.802 1.00 85.81 78 PRO A CA 1
ATOM 634 C C . PRO A 1 78 ? 2.629 12.246 18.605 1.00 85.81 78 PRO A C 1
ATOM 636 O O . PRO A 1 78 ? 2.827 11.125 18.123 1.00 85.81 78 PRO A O 1
ATOM 639 N N . ASP A 1 79 ? 2.977 12.578 19.844 1.00 80.00 79 ASP A N 1
ATOM 640 C CA . ASP A 1 79 ? 3.579 11.617 20.758 1.00 80.00 79 ASP A CA 1
ATOM 641 C C . ASP A 1 79 ? 2.650 10.411 20.999 1.00 80.00 79 ASP A C 1
ATOM 643 O O . ASP A 1 79 ? 1.424 10.521 20.910 1.00 80.00 79 ASP A O 1
ATOM 647 N N . ALA A 1 80 ? 3.243 9.238 21.229 1.00 81.62 80 ALA A N 1
ATOM 648 C CA . ALA A 1 80 ? 2.573 7.939 21.380 1.00 81.62 80 ALA A CA 1
ATOM 649 C C . ALA A 1 80 ? 1.689 7.468 20.197 1.00 81.62 80 ALA A C 1
ATOM 651 O O . ALA A 1 80 ? 1.043 6.417 20.286 1.00 81.62 80 ALA A O 1
ATOM 652 N N . TYR A 1 81 ? 1.661 8.193 19.073 1.00 82.56 81 TYR A N 1
ATOM 653 C CA . TYR A 1 81 ? 0.861 7.811 17.910 1.00 82.56 81 TYR A CA 1
ATOM 654 C C . TYR A 1 81 ? 1.544 6.710 17.081 1.00 82.56 81 TYR A C 1
ATOM 656 O O . TYR A 1 81 ? 0.971 5.634 16.908 1.00 82.56 81 TYR A O 1
ATOM 664 N N . ALA A 1 82 ? 2.777 6.938 16.613 1.00 83.81 82 ALA A N 1
ATOM 665 C CA . ALA A 1 82 ? 3.577 5.973 15.846 1.00 83.81 82 ALA A CA 1
ATOM 666 C C . ALA A 1 82 ? 4.984 5.827 16.431 1.00 83.81 82 ALA A C 1
ATOM 668 O O . ALA A 1 82 ? 5.460 6.727 17.121 1.00 83.81 82 ALA A O 1
ATOM 669 N N . SER A 1 83 ? 5.680 4.738 16.088 1.00 83.75 83 SER A N 1
ATOM 670 C CA . SER A 1 83 ? 7.131 4.711 16.273 1.00 83.75 83 SER A CA 1
ATOM 671 C C . SER A 1 83 ? 7.803 5.725 15.337 1.00 83.75 83 SER A C 1
ATOM 673 O O . SER A 1 83 ? 7.178 6.272 14.420 1.00 83.75 83 SER A O 1
ATOM 675 N N . ASN A 1 84 ? 9.090 5.992 15.553 1.00 86.12 84 ASN A N 1
ATOM 676 C CA . ASN A 1 84 ? 9.830 6.910 14.700 1.00 86.12 84 ASN A CA 1
ATOM 677 C C . ASN A 1 84 ? 10.141 6.273 13.326 1.00 86.12 84 ASN A C 1
ATOM 679 O O . ASN A 1 84 ? 11.243 5.780 13.079 1.00 86.12 84 ASN A O 1
ATOM 683 N N . ILE A 1 85 ? 9.154 6.330 12.421 1.00 86.88 85 ILE A N 1
ATOM 684 C CA . ILE A 1 85 ? 9.195 5.787 11.051 1.00 86.88 85 ILE A CA 1
ATOM 685 C C . ILE A 1 85 ? 10.383 6.342 10.251 1.00 86.88 85 ILE A C 1
ATOM 687 O O . ILE A 1 85 ? 10.879 5.657 9.357 1.00 86.88 85 ILE A O 1
ATOM 691 N N . SER A 1 86 ? 10.892 7.534 10.583 1.00 88.12 86 SER A N 1
ATOM 692 C CA . SER A 1 86 ? 12.041 8.126 9.886 1.00 88.12 86 SER A CA 1
ATOM 693 C C . SER A 1 86 ? 13.291 7.235 9.931 1.00 88.12 86 SER A C 1
ATOM 695 O O . SER A 1 86 ? 14.010 7.147 8.934 1.00 88.12 86 SER A O 1
ATOM 697 N N . HIS A 1 87 ? 13.508 6.491 11.026 1.00 89.44 87 HIS A N 1
ATOM 698 C CA . HIS A 1 87 ? 14.616 5.531 11.147 1.00 89.44 87 HIS A CA 1
ATOM 699 C C . HIS A 1 87 ? 14.426 4.286 10.278 1.00 89.44 87 HIS A C 1
ATOM 701 O O . HIS A 1 87 ? 15.396 3.626 9.910 1.00 89.44 87 HIS A O 1
ATOM 707 N N . CYS A 1 88 ? 13.184 3.975 9.917 1.00 89.62 88 CYS A N 1
ATOM 708 C CA . CYS A 1 88 ? 12.840 2.856 9.054 1.00 89.62 88 CYS A CA 1
ATOM 709 C C . CYS A 1 88 ? 12.974 3.199 7.562 1.00 89.62 88 CYS A C 1
ATOM 711 O O . CYS A 1 88 ? 12.760 2.321 6.726 1.00 89.62 88 CYS A O 1
ATOM 713 N N . VAL A 1 89 ? 13.308 4.443 7.195 1.00 91.44 89 VAL A N 1
ATOM 714 C CA . VAL A 1 89 ? 13.355 4.896 5.797 1.00 91.44 89 VAL A CA 1
ATOM 715 C C . VAL A 1 89 ? 14.794 5.112 5.323 1.00 91.44 89 VAL A C 1
ATOM 717 O O . VAL A 1 89 ? 15.509 5.985 5.814 1.00 91.44 89 VAL A O 1
ATOM 720 N N . SER A 1 90 ? 15.208 4.374 4.288 1.00 91.62 90 SER A N 1
ATOM 721 C CA . SER A 1 90 ? 16.496 4.579 3.613 1.00 91.62 90 SER A CA 1
ATOM 722 C C . SER A 1 90 ? 16.309 5.335 2.300 1.00 91.62 90 SER A C 1
ATOM 724 O O . SER A 1 90 ? 15.718 4.811 1.354 1.00 91.62 90 SER A O 1
ATOM 726 N N . LEU A 1 91 ? 16.865 6.550 2.222 1.00 90.31 91 LEU A N 1
ATOM 727 C CA . LEU A 1 91 ? 16.923 7.334 0.979 1.00 90.31 91 LEU A CA 1
ATOM 728 C C . LEU A 1 91 ? 17.946 6.768 -0.014 1.00 90.31 91 LEU A C 1
ATOM 730 O O . LEU A 1 91 ? 17.737 6.849 -1.218 1.00 90.31 91 LEU A O 1
ATOM 734 N N . LYS A 1 92 ? 19.033 6.156 0.480 1.00 88.75 92 LYS A N 1
ATOM 735 C CA . LYS A 1 92 ? 20.059 5.541 -0.378 1.00 88.75 92 LYS A CA 1
ATOM 736 C C . LYS A 1 92 ? 19.486 4.342 -1.133 1.00 88.75 92 LYS A C 1
ATOM 738 O O . LYS A 1 92 ? 19.638 4.243 -2.348 1.00 88.75 92 LYS A O 1
ATOM 743 N N . ASP A 1 93 ? 18.764 3.482 -0.416 1.00 86.94 93 ASP A N 1
ATOM 744 C CA . ASP A 1 93 ? 18.212 2.249 -0.988 1.00 86.94 93 ASP A CA 1
ATOM 745 C C . ASP A 1 93 ? 16.800 2.426 -1.551 1.00 86.94 93 ASP A C 1
ATOM 747 O O . ASP A 1 93 ? 16.304 1.531 -2.237 1.00 86.94 93 ASP A O 1
ATOM 751 N N . ARG A 1 94 ? 16.143 3.561 -1.260 1.00 90.81 94 ARG A N 1
ATOM 752 C CA . ARG A 1 94 ? 14.744 3.859 -1.620 1.00 90.81 94 ARG A CA 1
ATOM 753 C C . ARG A 1 94 ? 13.774 2.793 -1.115 1.00 90.81 94 ARG A C 1
ATOM 755 O O . ARG A 1 94 ? 12.901 2.311 -1.843 1.00 90.81 94 ARG A O 1
ATOM 762 N N . ARG A 1 95 ? 13.994 2.350 0.123 1.00 89.06 95 ARG A N 1
ATOM 763 C CA . ARG A 1 95 ? 13.310 1.207 0.739 1.00 89.06 95 ARG A CA 1
ATOM 764 C C . ARG A 1 95 ? 12.987 1.490 2.198 1.00 89.06 95 ARG A C 1
ATOM 766 O O . ARG A 1 95 ? 13.634 2.306 2.854 1.00 89.06 95 ARG A O 1
ATOM 773 N N . LEU A 1 96 ? 11.975 0.776 2.684 1.00 90.31 96 LEU A N 1
ATOM 774 C CA . LEU A 1 96 ? 11.580 0.766 4.086 1.00 90.31 96 LEU A CA 1
ATOM 775 C C . LEU A 1 96 ? 12.097 -0.511 4.757 1.00 90.31 96 LEU A C 1
ATOM 777 O O . LEU A 1 96 ? 11.928 -1.612 4.218 1.00 90.31 96 LEU A O 1
ATOM 781 N N . TYR A 1 97 ? 12.689 -0.366 5.938 1.00 87.75 97 TYR A N 1
ATOM 782 C CA . TYR A 1 97 ? 13.290 -1.439 6.724 1.00 87.75 97 TYR A CA 1
ATOM 783 C C . TYR A 1 97 ? 12.658 -1.536 8.111 1.00 87.75 97 TYR A C 1
ATOM 785 O O . TYR A 1 97 ? 12.216 -0.542 8.672 1.00 87.75 97 TYR A O 1
ATOM 793 N N . SER A 1 98 ? 12.635 -2.751 8.661 1.00 86.06 98 SER A N 1
ATOM 794 C CA . SER A 1 98 ? 12.364 -3.016 10.084 1.00 86.06 98 SER A CA 1
ATOM 795 C C . SER A 1 98 ? 11.082 -2.406 10.677 1.00 86.06 98 SER A C 1
ATOM 797 O O . SER A 1 98 ? 11.011 -2.192 11.880 1.00 86.06 98 SER A O 1
ATOM 799 N N . LEU A 1 99 ? 10.050 -2.173 9.860 1.00 87.62 99 LEU A N 1
ATOM 800 C CA . LEU A 1 99 ? 8.744 -1.701 10.330 1.00 87.62 99 LEU A CA 1
ATOM 801 C C . LEU A 1 99 ? 8.044 -2.775 11.184 1.00 87.62 99 LEU A C 1
ATOM 803 O O . LEU A 1 99 ? 7.889 -3.929 10.747 1.00 87.62 99 LEU A O 1
ATOM 807 N N . LYS A 1 100 ? 7.576 -2.389 12.376 1.00 85.88 100 LYS A N 1
ATOM 808 C CA . LYS A 1 100 ? 6.720 -3.227 13.228 1.00 85.88 100 LYS A CA 1
ATOM 809 C C . LYS A 1 100 ? 5.302 -3.290 12.645 1.00 85.88 100 LYS A C 1
ATOM 811 O O . LYS A 1 100 ? 4.942 -2.550 11.732 1.00 85.88 100 LYS A O 1
ATOM 816 N N . SER A 1 101 ? 4.469 -4.212 13.137 1.00 84.50 101 SER A N 1
ATOM 817 C CA . SER A 1 101 ? 3.081 -4.345 12.654 1.00 84.50 101 SER A CA 1
ATOM 818 C C . SER A 1 101 ? 2.275 -3.056 12.831 1.00 84.50 101 SER A C 1
ATOM 820 O O . SER A 1 101 ? 1.555 -2.671 11.915 1.00 84.50 101 SER A O 1
ATOM 822 N N . HIS A 1 102 ? 2.444 -2.379 13.972 1.00 83.88 102 HIS A N 1
ATOM 823 C CA . HIS A 1 102 ? 1.795 -1.098 14.270 1.00 83.88 102 HIS A CA 1
ATOM 824 C C . HIS A 1 102 ? 2.188 0.003 13.273 1.00 83.88 102 HIS A C 1
ATOM 826 O O . HIS A 1 102 ? 1.348 0.790 12.847 1.00 83.88 102 HIS A O 1
ATOM 832 N N . ASP A 1 103 ? 3.437 0.020 12.804 1.00 88.00 103 ASP A N 1
ATOM 833 C CA . ASP A 1 103 ? 3.861 1.001 11.801 1.00 88.00 103 ASP A CA 1
ATOM 834 C C . ASP A 1 103 ? 3.178 0.760 10.454 1.00 88.00 103 ASP A C 1
ATOM 836 O O . ASP A 1 103 ? 2.811 1.713 9.773 1.00 88.00 103 ASP A O 1
ATOM 840 N N . TYR A 1 104 ? 2.959 -0.505 10.074 1.00 89.62 104 TYR A N 1
ATOM 841 C CA . TYR A 1 104 ? 2.212 -0.837 8.858 1.00 89.62 104 TYR A CA 1
ATOM 842 C C . TYR A 1 104 ? 0.743 -0.418 8.930 1.00 89.62 104 TYR A C 1
ATOM 844 O O . TYR A 1 104 ? 0.210 0.011 7.913 1.00 89.62 104 TYR A O 1
ATOM 852 N N . TYR A 1 105 ? 0.112 -0.501 10.102 1.00 87.12 105 TYR A N 1
ATOM 853 C CA . TYR A 1 105 ? -1.241 0.019 10.335 1.00 87.12 105 TYR A CA 1
ATOM 854 C C . TYR A 1 105 ? -1.296 1.528 10.064 1.00 87.12 105 TYR A C 1
ATOM 856 O O . TYR A 1 105 ? -2.069 2.004 9.234 1.00 87.12 105 TYR A O 1
ATOM 864 N N . ILE A 1 106 ? -0.387 2.287 10.683 1.00 89.38 106 ILE A N 1
ATOM 865 C CA . ILE A 1 106 ? -0.336 3.748 10.519 1.00 89.38 106 ILE A CA 1
ATOM 866 C C . ILE A 1 106 ? 0.018 4.123 9.085 1.00 89.38 106 ILE A C 1
ATOM 868 O O . ILE A 1 106 ? -0.500 5.102 8.538 1.00 89.38 106 ILE A O 1
ATOM 872 N N . LEU A 1 107 ? 0.898 3.334 8.464 1.00 92.06 107 LEU A N 1
ATOM 873 C CA . LEU A 1 107 ? 1.205 3.474 7.056 1.00 92.06 107 LEU A CA 1
ATOM 874 C C . LEU A 1 107 ? -0.053 3.321 6.216 1.00 92.06 107 LEU A C 1
ATOM 876 O O . LEU A 1 107 ? -0.395 4.235 5.477 1.00 92.06 107 LEU A O 1
ATOM 880 N N . MET A 1 108 ? -0.756 2.204 6.366 1.00 92.31 108 MET A N 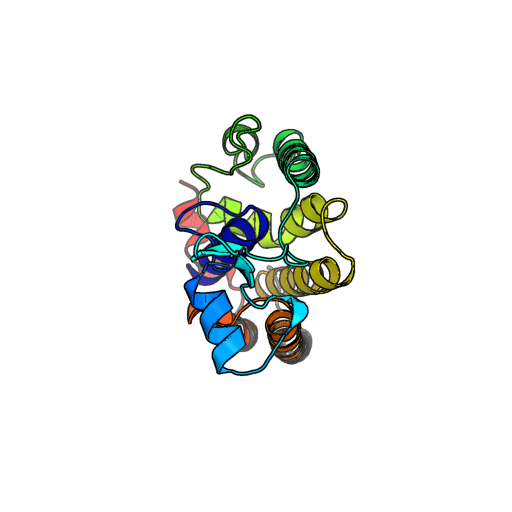1
ATOM 881 C CA . MET A 1 108 ? -1.912 1.873 5.551 1.00 92.31 108 MET A CA 1
ATOM 882 C C . MET A 1 108 ? -3.047 2.883 5.696 1.00 92.31 108 MET A C 1
ATOM 884 O O . MET A 1 108 ? -3.654 3.255 4.697 1.00 92.31 108 MET A O 1
ATOM 888 N N . GLN A 1 109 ? -3.324 3.345 6.909 1.00 90.88 109 GLN A N 1
ATOM 889 C CA . GLN A 1 109 ? -4.479 4.196 7.178 1.00 90.88 109 GLN A CA 1
ATOM 890 C C . GLN A 1 109 ? -4.219 5.663 6.856 1.00 90.88 109 GLN A C 1
ATOM 892 O O . GLN A 1 109 ? -5.055 6.320 6.232 1.00 90.88 109 GLN A O 1
ATOM 897 N N . ASP A 1 110 ? -3.066 6.190 7.264 1.00 90.12 110 ASP A N 1
ATOM 898 C CA . ASP A 1 110 ? -2.847 7.635 7.305 1.00 90.12 110 ASP A CA 1
ATOM 899 C C . ASP A 1 110 ? -1.746 8.108 6.368 1.00 90.12 110 ASP A C 1
ATOM 901 O O . ASP A 1 110 ? -1.905 9.115 5.680 1.00 90.12 110 ASP A O 1
ATOM 905 N N . LEU A 1 111 ? -0.623 7.399 6.319 1.00 92.25 111 LEU A N 1
ATOM 906 C CA . LEU A 1 111 ? 0.545 7.903 5.602 1.00 92.25 111 LEU A CA 1
ATOM 907 C C . LEU A 1 111 ? 0.601 7.551 4.137 1.00 92.25 111 LEU A C 1
ATOM 909 O O . LEU A 1 111 ? 1.085 8.353 3.346 1.00 92.25 111 LEU A O 1
ATOM 913 N N . LEU A 1 112 ? 0.200 6.337 3.783 1.00 92.50 112 LEU A N 1
ATOM 914 C CA . LEU A 1 112 ? 0.389 5.803 2.447 1.00 92.50 112 LEU A CA 1
ATOM 915 C C . LEU A 1 112 ? -0.345 6.661 1.402 1.00 92.50 112 LEU A C 1
ATOM 917 O O . LEU A 1 112 ? 0.300 7.036 0.420 1.00 92.50 112 LEU A O 1
ATOM 921 N N . PRO A 1 113 ? -1.605 7.099 1.622 1.00 92.50 113 PRO A N 1
ATOM 922 C CA . PRO A 1 113 ? -2.261 8.054 0.727 1.00 92.50 113 PRO A CA 1
ATOM 923 C C . PRO A 1 113 ? -1.524 9.389 0.590 1.00 92.50 113 PRO A C 1
ATOM 925 O O . PRO A 1 113 ? -1.466 9.958 -0.499 1.00 92.50 113 PRO A O 1
ATOM 928 N N . VAL A 1 114 ? -0.949 9.895 1.683 1.00 92.12 114 VAL A N 1
ATOM 929 C CA . VAL A 1 114 ? -0.241 11.183 1.697 1.00 92.12 114 VAL A CA 1
ATOM 930 C C . VAL A 1 114 ? 1.085 11.073 0.948 1.00 92.12 114 VAL A C 1
ATOM 932 O O . VAL A 1 114 ? 1.368 11.886 0.072 1.00 92.12 114 VAL A O 1
ATOM 935 N N . ALA A 1 115 ? 1.867 10.034 1.239 1.00 91.94 115 ALA A N 1
ATOM 936 C CA . ALA A 1 115 ? 3.178 9.805 0.646 1.00 91.94 115 ALA A CA 1
ATOM 937 C C . ALA A 1 115 ? 3.108 9.481 -0.854 1.00 91.94 115 ALA A C 1
ATOM 939 O O . ALA A 1 115 ? 4.037 9.796 -1.597 1.00 91.94 115 ALA A O 1
ATOM 940 N N . LEU A 1 116 ? 2.012 8.872 -1.319 1.00 91.50 116 LEU A N 1
ATOM 941 C CA . LEU A 1 116 ? 1.844 8.517 -2.730 1.00 91.50 116 LEU A CA 1
ATOM 942 C C . LEU A 1 116 ? 1.181 9.610 -3.575 1.00 91.50 116 LEU A C 1
ATOM 944 O O . LEU A 1 116 ? 1.249 9.536 -4.802 1.00 91.50 116 LEU A O 1
ATOM 948 N N . ARG A 1 117 ? 0.600 10.646 -2.954 1.00 88.25 117 ARG A N 1
ATOM 949 C CA . ARG A 1 117 ? -0.182 11.694 -3.636 1.00 88.25 117 ARG A CA 1
ATOM 950 C C . ARG A 1 117 ? 0.531 12.341 -4.827 1.00 88.25 117 ARG A C 1
ATOM 952 O O . ARG A 1 117 ? -0.131 12.675 -5.805 1.00 88.25 117 ARG A O 1
ATOM 959 N N . CYS A 1 118 ? 1.851 12.498 -4.755 1.00 83.94 118 CYS A N 1
ATOM 960 C CA . CYS A 1 118 ? 2.666 13.123 -5.803 1.00 83.94 118 CYS A CA 1
ATOM 961 C C . CYS A 1 118 ? 3.480 12.117 -6.637 1.00 83.94 118 CYS A C 1
ATOM 963 O O . CYS A 1 118 ? 4.310 12.533 -7.439 1.00 83.94 118 CYS A O 1
ATOM 965 N N . CYS A 1 119 ? 3.278 10.813 -6.432 1.00 87.25 119 CYS A N 1
ATOM 966 C CA . CYS A 1 119 ? 4.178 9.766 -6.923 1.00 87.25 119 CYS A CA 1
ATOM 967 C C . CYS A 1 119 ? 3.510 8.775 -7.886 1.00 87.25 119 CYS A C 1
ATOM 969 O O . CYS A 1 119 ? 4.188 7.898 -8.413 1.00 87.25 119 CYS A O 1
ATOM 971 N N . MET A 1 120 ? 2.184 8.838 -8.055 1.00 86.06 120 MET A N 1
ATOM 972 C CA . MET A 1 120 ? 1.422 7.837 -8.806 1.00 86.06 120 MET A CA 1
ATOM 973 C C . MET A 1 120 ? 0.274 8.452 -9.609 1.00 86.06 120 MET A C 1
ATOM 975 O O . MET A 1 120 ? -0.207 9.550 -9.326 1.00 86.06 120 MET A O 1
ATOM 979 N N . SER A 1 121 ? -0.221 7.702 -10.598 1.00 88.69 121 SER A N 1
ATOM 980 C CA . SER A 1 121 ? -1.400 8.103 -11.371 1.00 88.69 121 SER A CA 1
ATOM 981 C C . SER A 1 121 ? -2.654 8.220 -10.492 1.00 88.69 121 SER A C 1
ATOM 983 O O . SER A 1 121 ? -2.845 7.460 -9.537 1.00 88.69 121 SER A O 1
ATOM 985 N N . LYS A 1 122 ? -3.569 9.128 -10.867 1.00 90.12 122 LYS A N 1
ATOM 986 C CA . LYS A 1 122 ? -4.842 9.355 -10.152 1.00 90.12 122 LYS A CA 1
ATOM 987 C C . LYS A 1 122 ? -5.646 8.065 -9.947 1.00 90.12 122 LYS A C 1
ATOM 989 O O . LYS A 1 122 ? -6.269 7.892 -8.905 1.00 90.12 122 LYS A O 1
ATOM 994 N N . LYS A 1 123 ? -5.594 7.145 -10.918 1.00 91.19 123 LYS A N 1
ATOM 995 C CA . LYS A 1 123 ? -6.303 5.859 -10.875 1.00 91.19 123 LYS A CA 1
ATOM 996 C C . LYS A 1 123 ? -5.793 4.956 -9.748 1.00 91.19 123 LYS A C 1
ATOM 998 O O . LYS A 1 123 ? -6.596 4.415 -8.993 1.00 91.19 123 LYS A O 1
ATOM 10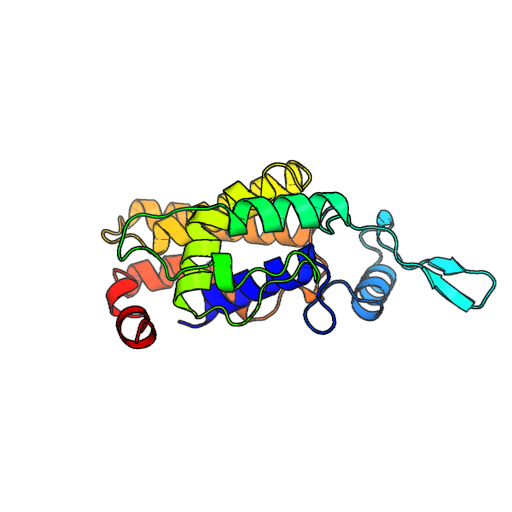03 N N . VAL A 1 124 ? -4.472 4.823 -9.609 1.00 92.00 124 VAL A N 1
ATOM 1004 C CA . VAL A 1 124 ? -3.870 4.019 -8.533 1.00 92.00 124 VAL A CA 1
ATOM 1005 C C . VAL A 1 124 ? -4.096 4.692 -7.181 1.00 92.00 124 VAL A C 1
ATOM 1007 O O . VAL A 1 124 ? -4.500 4.031 -6.228 1.00 92.00 124 VAL A O 1
ATOM 1010 N N . MET A 1 125 ? -3.931 6.017 -7.123 1.00 93.06 125 MET A N 1
ATOM 1011 C CA . MET A 1 125 ? -4.164 6.794 -5.905 1.00 93.06 125 MET A CA 1
ATOM 1012 C C . MET A 1 125 ? -5.582 6.658 -5.370 1.00 93.06 125 MET A C 1
ATOM 1014 O O . MET A 1 125 ? -5.749 6.435 -4.177 1.00 93.06 125 MET A O 1
ATOM 1018 N N . SER A 1 126 ? -6.592 6.751 -6.236 1.00 93.88 126 SER A N 1
ATOM 1019 C CA . SER A 1 126 ? -7.992 6.598 -5.835 1.00 93.88 126 SER A CA 1
ATOM 1020 C C . SER A 1 126 ? -8.255 5.240 -5.181 1.00 93.88 126 SER A C 1
ATOM 1022 O O . SER A 1 126 ? -8.920 5.193 -4.151 1.00 93.88 126 SER A O 1
ATOM 1024 N N . CYS A 1 127 ? -7.677 4.158 -5.711 1.00 94.19 127 CYS A N 1
ATOM 1025 C CA . CYS A 1 127 ? -7.843 2.824 -5.130 1.00 94.19 127 CYS A CA 1
ATOM 1026 C C . CYS A 1 127 ? -7.138 2.691 -3.774 1.00 94.19 127 CYS A C 1
ATOM 1028 O O . CYS A 1 127 ? -7.684 2.086 -2.857 1.00 94.19 127 CYS A O 1
ATOM 1030 N N . ILE A 1 128 ? -5.935 3.261 -3.633 1.00 94.12 128 ILE A N 1
ATOM 1031 C CA . ILE A 1 128 ? -5.194 3.228 -2.364 1.00 94.12 128 ILE A CA 1
ATOM 1032 C C . ILE A 1 128 ? -5.898 4.079 -1.303 1.00 94.12 128 ILE A C 1
ATOM 1034 O O . ILE A 1 128 ? -6.018 3.631 -0.170 1.00 94.12 128 ILE A O 1
ATOM 1038 N N . ILE A 1 129 ? -6.398 5.265 -1.665 1.00 95.00 129 ILE A N 1
ATOM 1039 C CA . ILE A 1 129 ? -7.177 6.128 -0.766 1.00 95.00 129 ILE A CA 1
ATOM 1040 C C . ILE A 1 129 ? -8.423 5.395 -0.270 1.00 95.00 129 ILE A C 1
ATOM 1042 O O . ILE A 1 129 ? -8.671 5.383 0.933 1.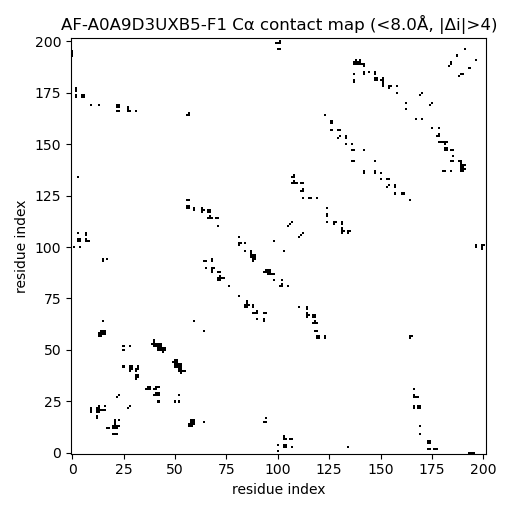00 95.00 129 ILE A O 1
ATOM 1046 N N . GLU A 1 130 ? -9.183 4.763 -1.169 1.00 95.50 130 GLU A N 1
ATOM 1047 C CA . GLU A 1 130 ? -10.398 4.056 -0.764 1.00 95.50 130 GLU A CA 1
ATOM 1048 C C . GLU A 1 130 ? -10.080 2.869 0.143 1.00 95.50 130 GLU A C 1
ATOM 1050 O O . GLU A 1 130 ? -10.713 2.691 1.181 1.00 95.50 130 GLU A O 1
ATOM 1055 N N . LEU A 1 131 ? -9.022 2.119 -0.174 1.00 94.88 131 LEU A N 1
ATOM 1056 C CA . LEU A 1 131 ? -8.558 1.042 0.688 1.00 94.88 131 LEU A CA 1
ATOM 1057 C C . LEU A 1 131 ? -8.144 1.561 2.078 1.00 94.88 131 LEU A C 1
ATOM 1059 O O . LEU A 1 131 ? -8.507 0.959 3.085 1.00 94.88 131 LEU A O 1
ATOM 1063 N N . SER A 1 132 ? -7.444 2.696 2.165 1.00 95.12 132 SER A N 1
ATOM 1064 C CA . SER A 1 132 ? -7.115 3.341 3.443 1.00 95.12 132 SER A CA 1
ATOM 1065 C C . SER A 1 132 ? -8.359 3.787 4.218 1.00 95.12 132 SER A C 1
ATOM 1067 O O . SER A 1 132 ? -8.402 3.623 5.437 1.00 95.12 132 SER A O 1
ATOM 1069 N N . ASN A 1 133 ? -9.381 4.310 3.533 1.00 94.81 133 ASN A N 1
ATOM 1070 C CA . ASN A 1 133 ? -10.650 4.709 4.147 1.00 94.81 133 ASN A CA 1
ATOM 1071 C C . ASN A 1 133 ? -11.413 3.504 4.711 1.00 94.81 133 ASN A C 1
ATOM 1073 O O . ASN A 1 133 ? -11.919 3.576 5.829 1.00 94.81 133 ASN A O 1
ATOM 1077 N N . ILE A 1 134 ? -11.447 2.390 3.975 1.00 93.44 134 ILE A N 1
ATOM 1078 C CA . ILE A 1 134 ? -12.031 1.125 4.437 1.00 93.44 134 ILE A CA 1
ATOM 1079 C C . ILE A 1 134 ? -11.311 0.645 5.699 1.00 93.44 134 ILE A C 1
ATOM 1081 O O . ILE A 1 134 ? -11.963 0.381 6.707 1.00 93.44 134 ILE A O 1
ATOM 1085 N N . MET A 1 135 ? -9.972 0.600 5.679 1.00 91.50 135 MET A N 1
ATOM 1086 C CA . MET A 1 135 ? -9.176 0.163 6.834 1.00 91.50 135 MET A CA 1
ATOM 1087 C C . MET A 1 135 ? -9.402 1.054 8.064 1.00 91.50 135 MET A C 1
ATOM 1089 O O . MET A 1 135 ? -9.535 0.547 9.178 1.00 91.50 135 MET A O 1
ATOM 1093 N N . LYS A 1 136 ? -9.515 2.371 7.868 1.00 91.50 136 LYS A N 1
ATOM 1094 C CA . LYS A 1 136 ? -9.868 3.324 8.930 1.00 91.50 136 LYS A CA 1
ATOM 1095 C C . LYS A 1 136 ? -11.257 3.085 9.508 1.00 91.50 136 LYS A C 1
ATOM 1097 O O . LYS A 1 136 ? -11.414 3.148 10.723 1.00 91.50 136 LYS A O 1
ATOM 1102 N N . ALA A 1 137 ? -12.247 2.823 8.655 1.00 91.69 137 ALA A N 1
ATOM 1103 C CA . ALA A 1 137 ? -13.622 2.602 9.087 1.00 91.69 137 ALA A CA 1
ATOM 1104 C C . ALA A 1 137 ? -13.740 1.342 9.957 1.00 91.69 137 ALA A C 1
ATOM 1106 O O . ALA A 1 137 ? -14.330 1.396 11.033 1.00 91.69 137 ALA A O 1
ATOM 1107 N N . ILE A 1 138 ? -13.112 0.235 9.546 1.00 90.75 138 ILE A N 1
ATOM 1108 C CA . ILE A 1 138 ? -13.149 -1.019 10.317 1.00 90.75 138 ILE A CA 1
ATOM 1109 C C . ILE A 1 138 ? -12.320 -0.945 11.609 1.00 90.75 138 ILE A C 1
ATOM 1111 O O . ILE A 1 138 ? -12.674 -1.570 12.604 1.00 90.75 138 ILE A O 1
ATOM 1115 N N . CYS A 1 139 ? -11.231 -0.168 11.623 1.00 86.88 139 CYS A N 1
ATOM 1116 C CA . CYS A 1 139 ? -10.372 0.003 12.800 1.00 86.88 139 CYS A CA 1
ATOM 1117 C C . CYS A 1 139 ? -10.832 1.143 13.726 1.00 86.88 139 CYS A C 1
ATOM 1119 O O . CYS A 1 139 ? -10.106 1.529 14.646 1.00 86.88 139 CYS A O 1
ATOM 1121 N N . GLY A 1 140 ? -12.023 1.698 13.490 1.00 86.94 140 GLY A N 1
ATOM 1122 C CA . GLY A 1 140 ? -12.607 2.733 14.329 1.00 86.94 140 GLY A CA 1
ATOM 1123 C C . GLY A 1 140 ? -12.832 2.256 15.766 1.00 86.94 140 GLY A C 1
ATOM 1124 O O . GLY A 1 140 ? -13.165 1.100 16.020 1.00 86.94 140 GLY A O 1
ATOM 1125 N N . LYS A 1 141 ? -12.680 3.171 16.733 1.00 84.88 141 LYS A N 1
ATOM 1126 C CA . LYS A 1 141 ? -12.988 2.892 18.150 1.00 84.88 141 LYS A CA 1
ATOM 1127 C C . LYS A 1 141 ? -14.470 2.585 18.374 1.00 84.88 141 LYS A C 1
ATOM 1129 O O . LYS A 1 141 ? -14.811 1.811 19.259 1.00 84.88 141 LYS A O 1
ATOM 1134 N N . VAL A 1 142 ? -15.329 3.229 17.590 1.00 87.38 142 VAL A N 1
ATOM 1135 C CA . VAL A 1 142 ? -16.779 3.057 17.604 1.00 87.38 142 VAL A CA 1
ATOM 1136 C C . VAL A 1 142 ? -17.182 2.616 16.209 1.00 87.38 142 VAL A C 1
ATOM 1138 O O . VAL A 1 142 ? -16.811 3.267 15.232 1.00 87.38 142 VAL A O 1
ATOM 1141 N N . LEU A 1 143 ? -17.913 1.508 16.127 1.00 89.69 143 LEU A N 1
ATOM 1142 C CA . LEU A 1 143 ? -18.387 0.951 14.869 1.00 89.69 143 LEU A CA 1
ATOM 1143 C C . LEU A 1 143 ? -19.888 1.192 14.736 1.00 89.69 143 LEU A C 1
ATOM 1145 O O . LEU A 1 143 ? -20.650 0.914 15.660 1.00 89.69 143 LEU A O 1
ATOM 1149 N N . ASN A 1 144 ? -20.301 1.696 13.576 1.00 91.56 144 ASN A N 1
ATOM 1150 C CA . ASN A 1 144 ? -21.703 1.785 13.192 1.00 91.56 144 ASN A CA 1
ATOM 1151 C C . ASN A 1 144 ? -22.006 0.645 12.210 1.00 91.56 144 ASN A C 1
ATOM 1153 O O . ASN A 1 144 ? -21.335 0.516 11.188 1.00 91.56 144 ASN A O 1
ATOM 1157 N N . VAL A 1 145 ? -23.012 -0.170 12.523 1.00 90.31 145 VAL A N 1
ATOM 1158 C CA . VAL A 1 145 ? -23.396 -1.341 11.724 1.00 90.31 145 VAL A CA 1
ATOM 1159 C C . VAL A 1 145 ? -23.837 -0.960 10.307 1.00 90.31 145 VAL A C 1
ATOM 1161 O O . VAL A 1 145 ? -23.423 -1.621 9.358 1.00 90.31 145 VAL A O 1
ATOM 1164 N N . GLU A 1 146 ? -24.606 0.118 10.145 1.00 92.00 146 GLU A N 1
ATOM 1165 C CA . GLU A 1 146 ? -25.051 0.600 8.828 1.00 92.00 146 GLU A CA 1
ATOM 1166 C C . GLU A 1 146 ? -23.870 1.083 7.980 1.00 92.00 146 GLU A C 1
ATOM 1168 O O . GLU A 1 146 ? -23.831 0.895 6.764 1.00 92.00 146 GLU A O 1
ATOM 1173 N N . GLU A 1 147 ? -22.874 1.701 8.620 1.00 92.31 147 GLU A N 1
ATOM 1174 C CA . GLU A 1 147 ? -21.657 2.114 7.924 1.00 92.31 147 GLU A CA 1
ATOM 1175 C C . GLU A 1 147 ? -20.807 0.900 7.537 1.00 92.31 147 GLU A C 1
ATOM 1177 O O . GLU A 1 147 ? -20.270 0.867 6.434 1.00 92.31 147 GLU A O 1
ATOM 1182 N N . LEU A 1 148 ? -20.724 -0.129 8.387 1.00 93.00 148 LEU A N 1
ATOM 1183 C CA . LEU A 1 148 ? -20.005 -1.365 8.064 1.00 93.00 148 LEU A CA 1
ATOM 1184 C C . LEU A 1 148 ? -20.604 -2.100 6.858 1.00 93.00 148 LEU A C 1
ATOM 1186 O O . LEU A 1 148 ? -19.848 -2.658 6.064 1.00 93.00 148 LEU A O 1
ATOM 1190 N N . GLU A 1 149 ? -21.925 -2.069 6.680 1.00 93.50 149 GLU A N 1
ATOM 1191 C CA . GLU A 1 149 ? -22.583 -2.617 5.485 1.00 93.50 149 GLU A CA 1
ATOM 1192 C C . GLU A 1 149 ? -22.155 -1.867 4.219 1.00 93.50 149 GLU A C 1
ATOM 1194 O O . GLU A 1 149 ? -21.735 -2.481 3.241 1.00 93.50 149 GLU A O 1
ATOM 1199 N N . LYS A 1 150 ? -22.110 -0.532 4.264 1.00 95.31 150 LYS A N 1
ATOM 1200 C CA . LYS A 1 150 ? -21.583 0.265 3.143 1.00 95.31 150 LYS A CA 1
ATOM 1201 C C . LYS A 1 150 ? -20.096 0.005 2.907 1.00 95.31 150 LYS A C 1
ATOM 1203 O O . LYS A 1 150 ? -19.635 -0.010 1.767 1.00 95.31 150 LYS A O 1
ATOM 1208 N N . VAL A 1 151 ? -19.314 -0.178 3.970 1.00 95.62 151 VAL A N 1
ATOM 1209 C CA . VAL A 1 151 ? -17.881 -0.497 3.878 1.00 95.62 151 VAL A CA 1
ATOM 1210 C C . VAL A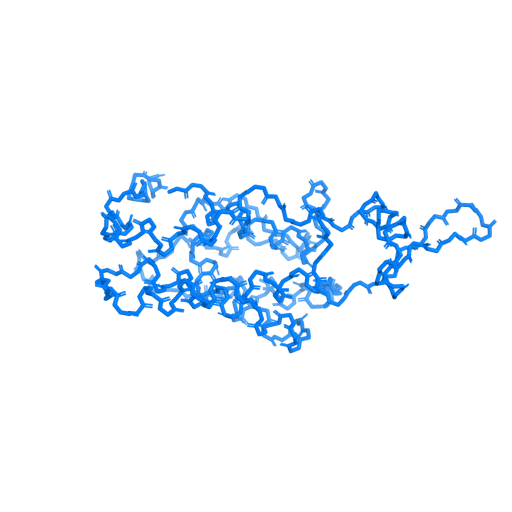 1 151 ? -17.666 -1.870 3.231 1.00 95.62 151 VAL A C 1
ATOM 1212 O O . VAL A 1 151 ? -16.726 -2.013 2.454 1.00 95.62 151 VAL A O 1
ATOM 1215 N N . GLN A 1 152 ? -18.539 -2.850 3.478 1.00 95.19 152 GLN A N 1
ATOM 1216 C CA . GLN A 1 152 ? -18.520 -4.167 2.828 1.00 95.19 152 GLN A CA 1
ATOM 1217 C C . GLN A 1 152 ? -18.664 -4.057 1.300 1.00 95.19 152 GLN A C 1
ATOM 1219 O O . GLN A 1 152 ? -17.864 -4.632 0.549 1.00 95.19 152 GLN A O 1
ATOM 1224 N N . ASP A 1 153 ? -19.624 -3.259 0.833 1.00 95.00 153 ASP A N 1
ATOM 1225 C CA . ASP A 1 153 ? -19.830 -3.018 -0.598 1.00 95.00 153 ASP A CA 1
ATOM 1226 C C . ASP A 1 153 ? -18.634 -2.278 -1.212 1.00 95.00 153 ASP A C 1
ATOM 1228 O O . ASP A 1 153 ? -18.098 -2.671 -2.255 1.00 95.00 153 ASP A O 1
ATOM 1232 N N . ARG A 1 154 ? -18.138 -1.243 -0.519 1.00 96.00 154 ARG A N 1
ATOM 1233 C CA . ARG A 1 154 ? -16.949 -0.489 -0.944 1.00 96.00 154 ARG A CA 1
ATOM 1234 C C . ARG A 1 154 ? -15.695 -1.358 -0.984 1.00 96.00 154 ARG A C 1
ATOM 1236 O O . ARG A 1 154 ? -14.892 -1.196 -1.903 1.00 96.00 154 ARG A O 1
ATOM 1243 N N . ALA A 1 155 ? -15.523 -2.295 -0.052 1.00 95.12 155 ALA A N 1
ATOM 1244 C CA . ALA A 1 155 ? -14.403 -3.234 -0.038 1.00 95.12 155 ALA A CA 1
ATOM 1245 C C . ALA A 1 155 ? -14.423 -4.150 -1.262 1.00 95.12 155 ALA A C 1
ATOM 1247 O O . ALA A 1 155 ? -13.397 -4.297 -1.931 1.00 95.12 155 ALA A O 1
ATOM 1248 N N . THR A 1 156 ? -15.597 -4.679 -1.609 1.00 95.38 156 THR A N 1
ATOM 1249 C CA . THR A 1 156 ? -15.792 -5.500 -2.811 1.00 95.38 156 THR A CA 1
ATOM 1250 C C . THR A 1 156 ? -15.434 -4.716 -4.075 1.00 95.38 156 THR A C 1
ATOM 1252 O O . THR A 1 156 ? -14.592 -5.147 -4.864 1.00 95.38 156 THR A O 1
ATOM 1255 N N . LEU A 1 157 ? -15.987 -3.507 -4.234 1.00 96.06 157 LEU A N 1
ATOM 1256 C CA . LEU A 1 157 ? -15.696 -2.647 -5.387 1.00 96.06 157 LEU A CA 1
ATOM 1257 C C . LEU A 1 157 ? -14.219 -2.238 -5.458 1.00 96.06 157 LEU A C 1
ATOM 1259 O O . LEU A 1 157 ? -13.627 -2.204 -6.541 1.00 96.06 157 LEU A O 1
ATOM 1263 N N . THR A 1 158 ? -13.606 -1.938 -4.313 1.00 95.62 158 THR A N 1
ATOM 1264 C CA . THR A 1 158 ? -12.188 -1.573 -4.227 1.00 95.62 158 THR A CA 1
ATOM 1265 C C . THR A 1 158 ? -11.301 -2.734 -4.643 1.00 95.62 158 THR A C 1
ATOM 1267 O O . THR A 1 158 ? -10.367 -2.521 -5.416 1.00 95.62 158 THR A O 1
ATOM 1270 N N . LEU A 1 159 ? -11.611 -3.962 -4.213 1.00 95.50 159 LEU A N 1
ATOM 1271 C CA . LEU A 1 159 ? -10.873 -5.148 -4.635 1.00 95.50 159 LEU A CA 1
ATOM 1272 C C . LEU A 1 159 ? -10.964 -5.339 -6.155 1.00 95.50 159 LEU A C 1
ATOM 1274 O O . LEU A 1 159 ? -9.927 -5.439 -6.808 1.00 95.50 159 LEU A O 1
ATOM 1278 N N . CYS A 1 160 ? -12.162 -5.242 -6.742 1.00 95.12 160 CYS A N 1
ATOM 1279 C CA . CYS A 1 160 ? -12.337 -5.310 -8.197 1.00 95.12 160 CYS A CA 1
ATOM 1280 C C . CYS A 1 160 ? -11.574 -4.198 -8.942 1.00 95.12 160 CYS A C 1
ATOM 1282 O O . CYS A 1 160 ? -11.055 -4.402 -10.040 1.00 95.12 160 CYS A O 1
ATOM 1284 N N . ASN A 1 161 ? -11.490 -2.992 -8.374 1.00 94.94 161 ASN A N 1
ATOM 1285 C CA . ASN A 1 161 ? -10.727 -1.896 -8.973 1.00 94.94 161 ASN A CA 1
ATOM 1286 C C . ASN A 1 161 ? -9.214 -2.125 -8.881 1.00 94.94 161 ASN A C 1
ATOM 1288 O O . ASN A 1 161 ? -8.494 -1.844 -9.844 1.00 94.94 161 ASN A O 1
ATOM 1292 N N . LEU A 1 162 ? -8.731 -2.695 -7.776 1.00 94.25 162 LEU A N 1
ATOM 1293 C CA . LEU A 1 162 ? -7.347 -3.143 -7.651 1.00 94.25 162 LEU A CA 1
ATOM 1294 C C . LEU A 1 162 ? -7.045 -4.248 -8.672 1.00 94.25 162 LEU A C 1
ATOM 1296 O O . LEU A 1 162 ? -5.987 -4.204 -9.303 1.00 94.25 162 LEU A O 1
ATOM 1300 N N . GLU A 1 163 ? -7.964 -5.194 -8.891 1.00 93.38 163 GLU A N 1
ATOM 1301 C CA . GLU A 1 163 ? -7.846 -6.292 -9.872 1.00 93.38 163 GLU A CA 1
ATOM 1302 C C . GLU A 1 163 ? -7.820 -5.816 -11.322 1.00 93.38 163 GLU A C 1
ATOM 1304 O O . GLU A 1 163 ? -7.450 -6.574 -12.214 1.00 93.38 163 GLU A O 1
ATOM 1309 N N . LYS A 1 164 ? -8.158 -4.551 -11.591 1.00 91.88 164 LYS A N 1
ATOM 1310 C CA . LYS A 1 164 ? -7.965 -3.913 -12.904 1.00 91.88 164 LYS A CA 1
ATOM 1311 C C . LYS A 1 164 ? -6.584 -3.268 -13.054 1.00 91.88 164 LYS A C 1
ATOM 1313 O O . LYS A 1 164 ? -6.201 -2.912 -14.165 1.00 91.88 164 LYS A O 1
ATOM 1318 N N . ILE A 1 165 ? -5.853 -3.078 -11.955 1.00 91.56 165 ILE A N 1
ATOM 1319 C CA . ILE A 1 165 ? -4.588 -2.330 -11.895 1.00 91.56 165 ILE A CA 1
ATOM 1320 C C . ILE A 1 165 ? -3.404 -3.266 -11.663 1.00 91.56 165 ILE A C 1
ATOM 1322 O O . ILE A 1 165 ? -2.432 -3.223 -12.412 1.00 91.56 165 ILE A O 1
ATOM 1326 N N . PHE A 1 166 ? -3.473 -4.129 -10.652 1.00 92.19 166 PHE A N 1
ATOM 1327 C CA . PHE A 1 166 ? -2.368 -4.987 -10.219 1.00 92.19 166 PHE A CA 1
ATOM 1328 C C . PHE A 1 166 ? -2.428 -6.372 -10.874 1.00 92.19 166 PHE A C 1
ATOM 1330 O O . PHE A 1 166 ? -3.522 -6.809 -11.224 1.00 92.19 166 PHE A O 1
ATOM 1337 N N . PRO A 1 167 ? -1.290 -7.045 -11.116 1.00 91.69 167 PRO A N 1
ATOM 1338 C CA . PRO A 1 167 ? -1.280 -8.381 -11.716 1.00 91.69 167 PRO A CA 1
ATOM 1339 C C . PRO A 1 167 ? -1.922 -9.426 -10.780 1.00 91.69 167 PRO A C 1
ATOM 1341 O O . PRO A 1 167 ? -1.944 -9.201 -9.570 1.00 91.69 167 PRO A O 1
ATOM 1344 N N . PRO A 1 168 ? -2.384 -10.583 -11.290 1.00 90.94 168 PRO A N 1
ATOM 1345 C CA . PRO A 1 168 ? -3.012 -11.636 -10.477 1.00 90.94 168 PRO A CA 1
ATOM 1346 C C . PRO A 1 168 ? -2.178 -12.079 -9.26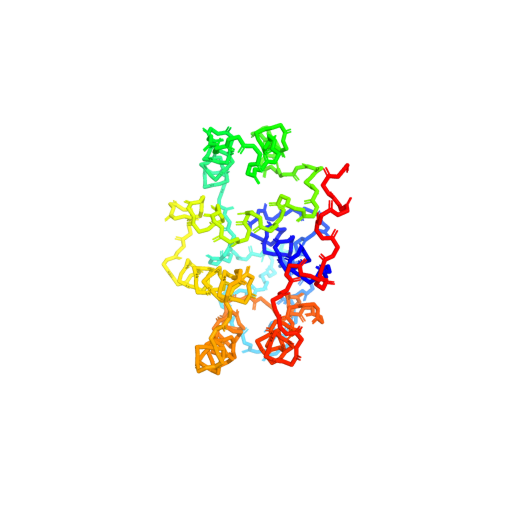4 1.00 90.94 168 PRO A C 1
ATOM 1348 O O . PRO A 1 168 ? -2.694 -12.244 -8.165 1.00 90.94 168 PRO A O 1
ATOM 1351 N N . SER A 1 169 ? -0.857 -12.150 -9.420 1.00 91.12 169 SER A N 1
ATOM 1352 C CA . SER A 1 169 ? 0.120 -12.436 -8.356 1.00 91.12 169 SER A CA 1
ATOM 1353 C C . SER A 1 169 ? 0.061 -11.486 -7.147 1.00 91.12 169 SER A C 1
ATOM 1355 O O . SER A 1 169 ? 0.564 -11.821 -6.068 1.00 91.12 169 SER A O 1
ATOM 1357 N N . PHE A 1 170 ? -0.517 -10.290 -7.307 1.00 92.44 170 PHE A N 1
ATOM 1358 C CA . PHE A 1 170 ? -0.764 -9.353 -6.215 1.00 92.44 170 PHE A CA 1
ATOM 1359 C C . PHE A 1 170 ? -1.832 -9.870 -5.249 1.00 92.44 170 PHE A C 1
ATOM 1361 O O . PHE A 1 170 ? -1.712 -9.664 -4.040 1.00 92.44 170 PHE A O 1
ATOM 1368 N N . PHE A 1 171 ? -2.828 -10.592 -5.753 1.00 92.62 171 PHE A N 1
ATOM 1369 C CA . PHE A 1 171 ? -3.999 -11.045 -5.011 1.00 92.62 171 PHE A CA 1
ATOM 1370 C C . PHE A 1 171 ? -3.707 -12.332 -4.238 1.00 92.62 171 PHE A C 1
ATOM 1372 O O . PHE A 1 171 ? -4.213 -13.414 -4.504 1.00 92.62 171 PHE A O 1
ATOM 1379 N N . THR A 1 172 ? -2.826 -12.218 -3.244 1.00 92.31 172 THR A N 1
ATOM 1380 C CA . THR A 1 172 ? -2.614 -13.293 -2.264 1.00 92.31 172 THR A CA 1
ATOM 1381 C C . THR A 1 172 ? -3.872 -13.502 -1.416 1.00 92.31 172 THR A C 1
ATOM 1383 O O . THR A 1 172 ? -4.673 -12.579 -1.277 1.00 92.31 172 THR A O 1
ATOM 1386 N N . ILE A 1 173 ? -3.987 -14.654 -0.744 1.00 91.56 173 ILE A N 1
ATOM 1387 C CA . ILE A 1 173 ? -5.086 -14.950 0.199 1.00 91.56 173 ILE A CA 1
ATOM 1388 C C . ILE A 1 173 ? -5.326 -13.776 1.164 1.00 91.56 173 ILE A C 1
ATOM 1390 O O . ILE A 1 173 ? -6.455 -13.347 1.354 1.00 91.56 173 ILE A O 1
ATOM 1394 N N . MET A 1 174 ? -4.257 -13.174 1.696 1.00 91.31 174 MET A N 1
ATOM 1395 C CA . MET A 1 174 ? -4.348 -12.034 2.618 1.00 91.31 174 MET A CA 1
ATOM 1396 C C . MET A 1 174 ? -5.023 -10.798 2.004 1.00 91.31 174 MET A C 1
ATOM 1398 O O . MET A 1 174 ? -5.673 -10.052 2.722 1.00 91.31 174 MET A O 1
ATOM 1402 N N . VAL A 1 175 ? -4.869 -10.563 0.699 1.00 92.56 175 VAL A N 1
ATOM 1403 C CA . VAL A 1 175 ? -5.535 -9.451 0.001 1.00 92.56 175 VAL A CA 1
ATOM 1404 C C . VAL A 1 175 ? -7.012 -9.772 -0.211 1.00 92.56 175 VAL A C 1
ATOM 1406 O O . VAL A 1 175 ? -7.848 -8.907 0.020 1.00 92.56 175 VAL A O 1
ATOM 1409 N N . HIS A 1 176 ? -7.353 -11.012 -0.570 1.00 92.19 176 HIS A N 1
ATOM 1410 C CA . HIS A 1 176 ? -8.753 -11.415 -0.726 1.00 92.19 176 HIS A CA 1
ATOM 1411 C C . HIS A 1 176 ? -9.539 -11.343 0.583 1.00 92.19 176 HIS A C 1
ATOM 1413 O O . HIS A 1 176 ? -10.690 -10.924 0.571 1.00 92.19 176 HIS A O 1
ATOM 1419 N N . LEU A 1 177 ? -8.909 -11.650 1.721 1.00 92.31 177 LEU A N 1
ATOM 1420 C CA . LEU A 1 177 ? -9.570 -11.576 3.027 1.00 92.31 177 LEU A CA 1
ATOM 1421 C C . LEU A 1 177 ? -10.033 -10.161 3.420 1.00 92.31 177 LEU A C 1
ATOM 1423 O O . LEU A 1 177 ? -10.854 -10.038 4.325 1.00 92.31 177 LEU A O 1
ATOM 1427 N N . LEU A 1 178 ? -9.570 -9.103 2.739 1.00 91.56 178 LEU A N 1
ATOM 1428 C CA . LEU A 1 178 ? -10.032 -7.729 2.974 1.00 91.56 178 LEU A CA 1
ATOM 1429 C C . LEU A 1 178 ? -11.554 -7.590 2.872 1.00 91.56 178 LEU A C 1
ATOM 1431 O O . LEU A 1 178 ? -12.137 -6.810 3.620 1.00 91.56 178 LEU A O 1
ATOM 1435 N N . ILE A 1 179 ? -12.194 -8.357 1.985 1.00 93.25 179 ILE A N 1
ATOM 1436 C CA . ILE A 1 179 ? -13.649 -8.300 1.810 1.00 93.25 179 ILE A CA 1
ATOM 1437 C C . ILE A 1 179 ? -14.390 -8.852 3.023 1.00 93.25 179 ILE A C 1
ATOM 1439 O O . ILE A 1 179 ? -15.544 -8.521 3.205 1.00 93.25 179 ILE A O 1
ATOM 1443 N N . HIS A 1 180 ? -13.774 -9.686 3.859 1.00 91.62 180 HIS A N 1
ATOM 1444 C CA . HIS A 1 180 ? -14.455 -10.272 5.016 1.00 91.62 180 HIS A CA 1
ATOM 1445 C C . HIS A 1 180 ? -14.309 -9.422 6.281 1.00 91.62 180 HIS A C 1
ATOM 1447 O O . HIS A 1 180 ? -15.058 -9.623 7.234 1.00 91.62 180 HIS A O 1
ATOM 1453 N N . LEU A 1 181 ? -13.389 -8.451 6.288 1.00 90.75 181 LEU A N 1
ATOM 1454 C CA . LEU A 1 181 ? -13.101 -7.633 7.467 1.00 90.75 181 LEU A CA 1
ATOM 1455 C C . LEU A 1 181 ? -14.298 -6.816 7.975 1.00 90.75 181 LEU A C 1
ATOM 1457 O O . LEU A 1 181 ? -14.471 -6.752 9.190 1.00 90.75 181 LEU A O 1
ATOM 1461 N N . PRO A 1 182 ? -15.138 -6.194 7.122 1.00 92.44 182 PRO A N 1
ATOM 1462 C CA . PRO A 1 182 ? -16.281 -5.429 7.621 1.00 92.44 182 PRO A CA 1
ATOM 1463 C C . PRO A 1 182 ? -17.324 -6.335 8.285 1.00 92.44 182 PRO A C 1
ATOM 1465 O O . PRO A 1 182 ? -17.858 -5.993 9.340 1.00 92.44 182 PRO A O 1
ATOM 1468 N N . HIS A 1 183 ? -17.558 -7.523 7.722 1.00 91.44 183 HIS A N 1
ATOM 1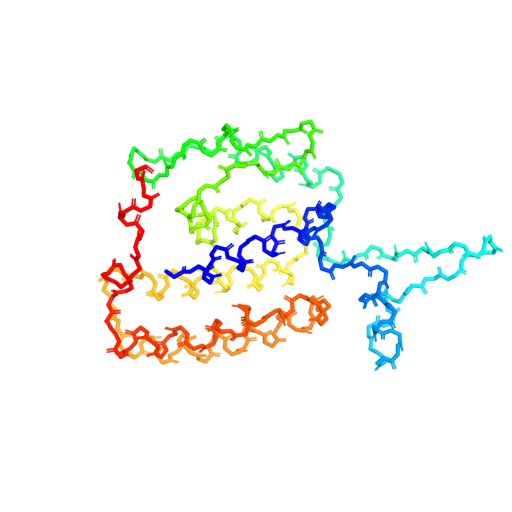469 C CA . HIS A 1 183 ? -18.413 -8.538 8.335 1.00 91.44 183 HIS A CA 1
ATOM 1470 C C . HIS A 1 183 ? -17.842 -9.063 9.662 1.00 91.44 183 HIS A C 1
ATOM 1472 O O . HIS A 1 183 ? -18.571 -9.154 10.649 1.00 91.44 183 HIS A O 1
ATOM 1478 N N . GLU A 1 184 ? -16.537 -9.345 9.719 1.00 89.62 184 GLU A N 1
ATOM 1479 C CA . GLU A 1 184 ? -15.847 -9.733 10.956 1.00 89.62 184 GLU A CA 1
ATOM 1480 C C . GLU A 1 184 ? -15.994 -8.652 12.034 1.00 89.62 184 GLU A C 1
ATOM 1482 O O . GLU A 1 184 ? -16.362 -8.963 13.163 1.00 89.62 184 GLU A O 1
ATOM 1487 N N . ALA A 1 185 ? -15.809 -7.378 11.679 1.00 90.00 185 ALA A N 1
ATOM 1488 C CA . ALA A 1 185 ? -15.982 -6.250 12.593 1.00 90.00 185 ALA A CA 1
ATOM 1489 C C . ALA A 1 185 ? -17.439 -6.096 13.074 1.00 90.00 185 ALA A C 1
ATOM 1491 O O . ALA A 1 185 ? -17.677 -5.726 14.224 1.00 90.00 185 ALA A O 1
ATOM 1492 N N . LYS A 1 186 ? -18.428 -6.419 12.227 1.00 90.31 186 LYS A N 1
ATOM 1493 C CA . LYS A 1 186 ? -19.854 -6.403 12.595 1.00 90.31 186 LYS A CA 1
ATOM 1494 C C . LYS A 1 186 ? -20.187 -7.477 13.634 1.00 90.31 186 LYS A C 1
ATOM 1496 O O . LYS A 1 186 ? -20.943 -7.202 14.560 1.00 90.31 186 LYS A O 1
ATOM 1501 N N . LEU A 1 187 ? -19.629 -8.679 13.491 1.00 89.38 187 LEU A N 1
ATOM 1502 C CA . LEU A 1 187 ? -19.844 -9.784 14.434 1.00 89.38 187 LEU A CA 1
ATOM 1503 C C . LEU A 1 187 ? -19.009 -9.635 15.711 1.00 89.38 187 LEU A C 1
ATOM 1505 O O . LEU A 1 187 ? -19.456 -9.976 16.802 1.00 89.38 187 LEU A O 1
ATOM 1509 N N . GLY A 1 188 ? -17.778 -9.162 15.553 1.00 85.94 188 GLY A N 1
ATOM 1510 C CA . GLY A 1 188 ? -16.751 -9.144 16.582 1.00 85.94 188 GLY A CA 1
ATOM 1511 C C . GLY A 1 188 ? -16.672 -7.863 17.410 1.00 85.94 188 GLY A C 1
ATOM 1512 O O . GLY A 1 188 ? -16.044 -7.857 18.470 1.00 85.94 188 GLY A O 1
ATOM 1513 N N . GLY A 1 189 ? -17.297 -6.783 16.943 1.00 85.62 189 GLY A N 1
ATOM 1514 C CA . GLY A 1 189 ? -17.150 -5.457 17.529 1.00 85.62 189 GLY A CA 1
ATOM 1515 C C . GLY A 1 189 ? -15.800 -4.804 17.191 1.00 85.62 189 GLY A C 1
ATOM 1516 O O . GLY A 1 189 ? -15.114 -5.216 16.252 1.00 85.62 189 GLY A O 1
ATOM 1517 N N . PRO A 1 190 ? -15.408 -3.743 17.923 1.00 82.56 190 PRO A N 1
ATOM 1518 C CA . PRO A 1 190 ? -14.211 -2.967 17.614 1.00 82.56 190 PRO A CA 1
ATOM 1519 C C . PRO A 1 190 ? -12.938 -3.816 17.560 1.00 82.56 190 PRO A C 1
ATOM 1521 O O . PRO A 1 190 ? -12.526 -4.443 18.540 1.00 82.56 190 PRO A O 1
ATOM 1524 N N . ILE A 1 191 ? -12.262 -3.742 16.412 1.00 75.62 191 ILE A N 1
ATOM 1525 C CA . ILE A 1 191 ? -11.064 -4.520 16.074 1.00 75.62 191 ILE A CA 1
ATOM 1526 C C . ILE A 1 191 ? -9.933 -4.359 17.102 1.00 75.62 191 ILE A C 1
ATOM 1528 O O . ILE A 1 191 ? -9.147 -5.281 17.325 1.00 75.62 191 ILE A O 1
ATOM 1532 N N . PHE A 1 192 ? -9.863 -3.202 17.758 1.00 67.19 192 PHE A N 1
ATOM 1533 C CA . PHE A 1 192 ? -8.892 -2.890 18.806 1.00 67.19 192 PHE A CA 1
ATOM 1534 C C . PHE A 1 192 ? -8.821 -3.953 19.915 1.00 67.19 192 PHE A C 1
ATOM 1536 O O . PHE A 1 192 ? -7.734 -4.239 20.410 1.00 67.19 192 PHE A O 1
ATOM 1543 N N . TYR A 1 193 ? -9.954 -4.559 20.284 1.00 67.19 193 TYR A N 1
ATOM 1544 C CA . TYR A 1 193 ? -10.007 -5.595 21.323 1.00 67.19 193 TYR A CA 1
ATOM 1545 C C . TYR A 1 193 ? -9.653 -6.992 20.808 1.00 67.19 193 TYR A C 1
ATOM 1547 O O . TYR A 1 193 ? -9.325 -7.877 21.592 1.00 67.19 193 TYR A O 1
ATOM 1555 N N . GLN A 1 194 ? -9.708 -7.195 19.495 1.00 72.25 194 GLN A N 1
ATOM 1556 C CA . GLN A 1 194 ? -9.506 -8.499 18.867 1.00 72.25 194 GLN A CA 1
ATOM 1557 C C . GLN A 1 194 ? -8.099 -8.660 18.302 1.00 72.25 194 GLN A C 1
ATOM 1559 O O . GLN A 1 194 ? -7.556 -9.762 18.208 1.00 72.25 194 GLN A O 1
ATOM 1564 N N . TRP A 1 195 ? -7.491 -7.561 17.868 1.00 74.12 195 TRP A N 1
ATOM 1565 C CA . TRP A 1 195 ? -6.171 -7.582 17.271 1.00 74.12 195 TRP A CA 1
ATOM 1566 C C . TRP A 1 195 ? -5.137 -7.222 18.339 1.00 74.12 195 TRP A C 1
ATOM 1568 O O . TRP A 1 195 ? -5.255 -6.216 19.027 1.00 74.12 195 TRP A O 1
ATOM 1578 N N . MET A 1 196 ? -4.080 -8.034 18.451 1.00 64.81 196 MET A N 1
ATOM 1579 C CA . MET A 1 196 ? -3.021 -7.917 19.471 1.00 64.81 196 MET A CA 1
ATOM 1580 C C . MET A 1 196 ? -2.125 -6.663 19.340 1.00 64.81 196 MET A C 1
ATOM 1582 O O . MET A 1 196 ? -0.977 -6.669 19.778 1.00 64.81 196 MET A O 1
ATOM 1586 N N . TYR A 1 197 ? -2.610 -5.572 18.746 1.00 63.06 197 TYR A N 1
ATOM 1587 C CA . TYR A 1 197 ? -1.827 -4.363 18.501 1.00 63.06 197 TYR A CA 1
ATOM 1588 C C . TYR A 1 197 ? -1.243 -3.751 19.774 1.00 63.06 197 TYR A C 1
ATOM 1590 O O . TYR A 1 197 ? -0.110 -3.282 19.739 1.00 63.06 197 TYR A O 1
ATOM 1598 N N . HIS A 1 198 ? -1.959 -3.812 20.899 1.00 58.69 198 HIS A N 1
ATOM 1599 C CA . HIS A 1 198 ? -1.452 -3.328 22.190 1.00 58.69 198 HIS A CA 1
ATOM 1600 C C . HIS A 1 198 ? -0.235 -4.099 22.678 1.00 58.69 198 HIS A C 1
ATOM 1602 O O . HIS A 1 198 ? 0.677 -3.499 23.233 1.00 58.69 198 HIS A O 1
ATOM 1608 N N . ILE A 1 199 ? -0.207 -5.406 22.426 1.00 59.84 199 ILE A N 1
ATOM 1609 C CA . ILE A 1 199 ? 0.879 -6.294 22.838 1.00 59.84 199 ILE A CA 1
ATOM 1610 C C . ILE A 1 199 ? 2.077 -6.130 21.890 1.00 59.84 199 ILE A C 1
ATOM 1612 O O . ILE A 1 199 ? 3.222 -6.122 22.325 1.00 59.84 199 ILE A O 1
ATOM 1616 N N . GLU A 1 200 ? 1.828 -5.927 20.592 1.00 57.03 200 GLU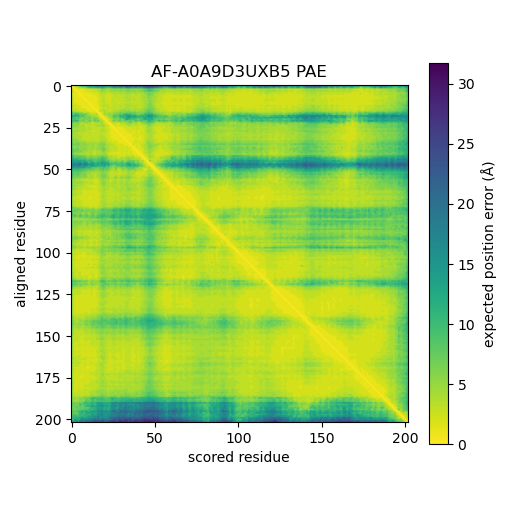 A N 1
ATOM 1617 C CA . GLU A 1 200 ? 2.879 -5.757 19.575 1.00 57.03 200 GLU A CA 1
ATOM 1618 C C . GLU A 1 200 ? 3.544 -4.359 19.567 1.00 57.03 200 GLU A C 1
ATOM 1620 O O . GLU A 1 200 ? 4.438 -4.112 18.751 1.00 57.03 200 GLU A O 1
ATOM 1625 N N . ARG A 1 201 ? 3.116 -3.432 20.441 1.00 55.84 201 ARG A N 1
ATOM 1626 C CA . ARG A 1 201 ? 3.757 -2.113 20.629 1.00 55.84 201 ARG A CA 1
ATOM 1627 C C . ARG A 1 201 ? 5.022 -2.169 21.488 1.00 55.84 201 ARG A C 1
ATOM 1629 O O . ARG A 1 201 ? 5.836 -1.251 21.375 1.00 55.84 201 ARG A O 1
ATOM 1636 N N . CYS A 1 202 ? 5.189 -3.221 22.288 1.00 36.38 202 CYS A N 1
ATOM 1637 C CA . CYS A 1 202 ? 6.379 -3.457 23.104 1.00 36.38 202 CYS A CA 1
ATOM 1638 C C . CYS A 1 202 ? 7.610 -3.799 22.237 1.00 36.38 202 CYS A C 1
ATOM 1640 O O . CYS A 1 202 ? 7.475 -4.404 21.143 1.00 36.38 202 CYS A O 1
#

Organism: NCBI:txid47602

Foldseek 3Di:
DCLLVLLLQLLQCCQAVPPPSHLLDLVLLVVCVVVVHDPQQHWDQDPVRDTDGHDAQRHFDLVLLLQLLVQQLPDDDDPPQADNQNVQGDSVSSDGHDDFSSNSLCCQQPNVLVSCVVTGDPLVSVLSNLSNVLSCQLQDPAHDLVVLVVSLVSLVVSLVSVPNGDGPSSDDPSSVCSSCSSVCCNVPPRCVVVDCVVVSVD